Protein AF-A0A8S3SDV2-F1 (afdb_monomer)

Solvent-accessible surface area (backbone atoms only — not comparable to full-atom values): 14615 Å² total; per-residue (Å²): 130,84,73,85,63,98,58,92,49,66,71,56,44,54,51,47,57,49,52,33,63,76,70,67,53,59,58,68,60,53,50,60,53,51,67,37,66,69,51,42,50,55,56,47,44,44,31,64,38,42,86,47,51,34,41,32,40,38,44,79,80,85,60,82,43,77,43,63,65,84,68,94,74,50,83,28,46,30,35,41,40,31,52,74,58,80,54,60,58,53,94,86,52,60,57,83,77,43,41,49,70,51,82,40,56,44,46,59,65,60,50,50,46,47,46,38,64,75,43,48,37,61,58,55,53,37,71,83,72,36,80,89,50,56,68,71,56,46,54,50,47,31,50,52,48,51,52,49,46,40,51,46,49,31,52,54,24,48,78,72,65,30,66,52,78,63,78,44,80,67,53,72,59,54,72,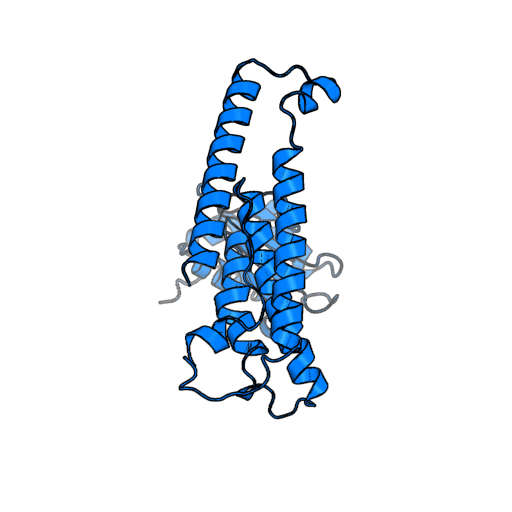75,52,72,77,76,91,65,97,66,76,76,55,61,67,54,55,52,34,42,52,51,38,54,53,52,45,54,53,54,53,49,56,61,67,67,62,57,82,59,50,54,52,77,74,72,47,87,76,54,76,64,55,50,55,50,47,53,53,48,52,51,55,26,50,51,52,38,51,54,52,52,53,57,67,73,72,109

Sequence (252 aa):
MAEDIEIEDDRVLFIATYVIKTFKFRSDRFEKFYALEENKRIINEFFEKPTVTSLIFIYPGSSLVVQLEFPANPKAKSCYFIRRYKEQITKETNLNKALIYGDLSYSPLEQLSGLVNEVLVPVLGNEKNHGTWPYVVSTDISQHVKNTKSAVFVVTGQAKGKTLLPLPVGTERVVEDAPTESNEKFDRNIVHAIETVVIDWTHQIREVLKKDSAQPLLEGLNPTPFVEIEFWKNKATNLECIYEQVLLCFSI

pLDDT: mean 85.93, std 12.61, range [36.56, 97.44]

Secondary structure (DSSP, 8-state):
-PPPP----HHHHHHHHHHHHHHT--HHHHHHHHHSHHHHHHHHHHHH-TT--EEEEEE-SSS-EEESS--SS--SEEEEEEESSSS---TTS-HHHHEEEEEE-S-HHHHHHHHIIIIIHHHHS-GGGGTTS-HHHHHHHHHHHHHHHHHHHHHHHHHTT----PPPTTHHHHHH----S------HHHHHHHHHHHHHHHHHHHHHHH--TTHHHHTT----HHHHHHHHHHHHHHHHHHHHHHHHHH--

InterPro domains:
  IPR013594 Dynein heavy chain, tail [PF08385] (191-246)
  IPR026983 Dynein heavy chain [PTHR46532] (73-246)

Mean predicted aligned error: 9.19 Å

Nearest PDB structures (foldseek):
  8glv-assembly1_Kr  TM=7.544E-01  e=1.059E-17  Chlamydomonas reinhardtii
  8glv-assembly1_Ln  TM=7.493E-01  e=5.041E-16  Chlamydomonas reinhardtii
  8j07-assembly1_t9  TM=7.217E-01  e=6.349E-16  Homo sapiens
  8j07-assembly1_r9  TM=7.181E-01  e=3.793E-15  Homo sapiens
  6rlb-assembly1_B  TM=4.496E-01  e=7.391E-06  Homo sapiens

Organism: Mytilus edulis (NCBI:txid6550)

Structure (mmCIF, N/CA/C/O backbone):
data_AF-A0A8S3SDV2-F1
#
_entry.id   AF-A0A8S3SDV2-F1
#
loop_
_atom_site.group_PDB
_atom_site.id
_atom_site.type_symbol
_atom_site.label_atom_id
_atom_site.label_alt_id
_atom_site.label_comp_id
_atom_site.label_asym_id
_atom_site.label_entity_id
_atom_site.label_seq_id
_atom_site.pdbx_PDB_ins_code
_atom_site.Cartn_x
_atom_site.Cartn_y
_atom_site.Cartn_z
_atom_site.occupancy
_atom_site.B_iso_or_equiv
_atom_site.auth_seq_id
_atom_site.auth_comp_id
_atom_site.auth_asym_id
_atom_site.auth_atom_id
_atom_site.pdbx_PDB_model_num
ATOM 1 N N . MET A 1 1 ? -3.421 16.349 28.893 1.00 36.56 1 MET A N 1
ATOM 2 C CA . MET A 1 1 ? -4.792 16.374 29.434 1.00 36.56 1 MET A CA 1
ATOM 3 C C . MET A 1 1 ? -5.659 15.698 28.395 1.00 36.56 1 MET A C 1
ATOM 5 O O . MET A 1 1 ? -5.628 16.144 27.256 1.00 36.56 1 MET A O 1
ATOM 9 N N . ALA A 1 2 ? -6.267 14.560 28.722 1.00 44.44 2 ALA A N 1
ATOM 10 C CA . ALA A 1 2 ? -7.292 13.988 27.859 1.00 44.44 2 ALA A CA 1
ATOM 11 C C . ALA A 1 2 ? -8.512 14.905 27.992 1.00 44.44 2 ALA A C 1
ATOM 13 O O . ALA A 1 2 ? -8.919 15.188 29.113 1.00 44.44 2 ALA A O 1
ATOM 14 N N . GLU A 1 3 ? -8.985 15.468 26.884 1.00 56.69 3 GLU A N 1
ATOM 15 C CA . GLU A 1 3 ? -10.294 16.122 26.859 1.00 56.69 3 GLU A CA 1
ATOM 16 C C . GLU A 1 3 ? -11.334 15.037 27.172 1.00 56.69 3 GLU A C 1
ATOM 18 O O . GLU A 1 3 ? -11.266 13.958 26.577 1.00 56.69 3 GLU A O 1
ATOM 23 N N . ASP A 1 4 ? -12.225 15.281 28.135 1.00 69.38 4 ASP A N 1
ATOM 24 C CA . ASP A 1 4 ? -13.312 14.352 28.452 1.00 69.38 4 ASP A CA 1
ATOM 25 C C . ASP A 1 4 ? -14.209 14.225 27.211 1.00 69.38 4 ASP A C 1
ATOM 27 O O . ASP A 1 4 ? -14.673 15.229 26.672 1.00 69.38 4 ASP A O 1
ATOM 31 N N . ILE A 1 5 ? -14.367 12.997 26.708 1.00 77.12 5 ILE A N 1
ATOM 32 C CA . ILE A 1 5 ? -15.184 12.683 25.530 1.00 77.12 5 ILE A CA 1
ATOM 33 C C . ILE A 1 5 ? -16.537 12.176 26.033 1.00 77.12 5 ILE A C 1
ATOM 35 O O . ILE A 1 5 ? -16.587 11.166 26.738 1.00 77.12 5 ILE A O 1
ATOM 39 N N . GLU A 1 6 ? -17.635 12.819 25.639 1.00 79.38 6 GLU A N 1
ATOM 40 C CA . GLU A 1 6 ? -19.002 12.445 26.034 1.00 79.38 6 GLU A CA 1
ATOM 41 C C . GLU A 1 6 ? -19.542 11.271 25.186 1.00 79.38 6 GLU A C 1
ATOM 43 O O . GLU A 1 6 ? -20.521 11.390 24.447 1.00 79.38 6 GLU A O 1
ATOM 48 N N . ILE A 1 7 ? -18.881 10.109 25.246 1.00 84.31 7 ILE A N 1
ATOM 49 C CA . ILE A 1 7 ? -19.299 8.881 24.549 1.00 84.31 7 ILE A CA 1
ATOM 50 C C . ILE A 1 7 ? -19.413 7.728 25.551 1.00 84.31 7 ILE A C 1
ATOM 52 O O . ILE A 1 7 ? -18.421 7.311 26.136 1.00 84.31 7 ILE A O 1
ATOM 56 N N . GLU A 1 8 ? -20.622 7.175 25.694 1.00 85.31 8 GLU A N 1
ATOM 57 C CA . GLU A 1 8 ? -20.923 6.093 26.651 1.00 85.31 8 GLU A CA 1
ATOM 58 C C . GLU A 1 8 ? -20.414 4.702 26.225 1.00 85.31 8 GLU A C 1
ATOM 60 O O . GLU A 1 8 ? -20.256 3.817 27.063 1.00 85.31 8 GLU A O 1
ATOM 65 N N . ASP A 1 9 ? -20.207 4.457 24.925 1.00 89.94 9 ASP A N 1
ATOM 66 C CA . ASP A 1 9 ? -19.737 3.153 24.434 1.00 89.94 9 ASP A CA 1
ATOM 67 C C . ASP A 1 9 ? -18.204 3.094 24.432 1.00 89.94 9 ASP A C 1
ATOM 69 O O . ASP A 1 9 ? -17.554 3.706 23.580 1.00 89.94 9 ASP A O 1
ATOM 73 N N . ASP A 1 10 ? -17.633 2.295 25.336 1.00 91.00 10 ASP A N 1
ATOM 74 C CA . ASP A 1 10 ? -16.185 2.081 25.471 1.00 91.00 10 ASP A CA 1
ATOM 75 C C . ASP A 1 10 ? -15.502 1.665 24.159 1.00 91.00 10 ASP A C 1
ATOM 77 O O . ASP A 1 10 ? -14.349 2.027 23.898 1.00 91.00 10 ASP A O 1
ATOM 81 N N . ARG A 1 11 ? -16.207 0.928 23.287 1.00 94.00 11 ARG A N 1
ATOM 82 C CA . ARG A 1 11 ? -15.664 0.505 21.989 1.00 94.00 11 ARG A CA 1
ATOM 83 C C . ARG A 1 11 ? -15.503 1.687 21.051 1.00 94.00 11 ARG A C 1
ATOM 85 O O . ARG A 1 11 ? -14.497 1.796 20.349 1.00 94.00 11 ARG A O 1
ATOM 92 N N . VAL A 1 12 ? -16.484 2.583 21.059 1.00 94.75 12 VAL A N 1
ATOM 93 C CA . VAL A 1 12 ? -16.441 3.824 20.287 1.00 94.75 12 VAL A CA 1
ATOM 94 C C . VAL A 1 12 ? -15.404 4.764 20.887 1.00 94.75 12 VAL A C 1
ATOM 96 O O . VAL A 1 12 ? -14.634 5.347 20.131 1.00 94.75 12 VAL A O 1
ATOM 99 N N . LEU A 1 13 ? -15.308 4.859 22.215 1.00 94.06 13 LEU A N 1
ATOM 100 C CA . LEU A 1 13 ? -14.314 5.685 22.901 1.00 94.06 13 LEU A CA 1
ATOM 101 C C . LEU A 1 13 ? -12.875 5.266 22.553 1.00 94.06 13 LEU A C 1
ATOM 103 O O . LEU A 1 13 ? -12.019 6.122 22.313 1.00 94.06 13 LEU A O 1
ATOM 107 N N . PHE A 1 14 ? -12.607 3.960 22.454 1.00 94.44 14 PHE A N 1
ATOM 108 C CA . PHE A 1 14 ? -11.315 3.437 22.005 1.00 94.44 14 PHE A CA 1
ATOM 109 C C . PHE A 1 14 ? -10.966 3.910 20.586 1.00 94.44 14 PHE A C 1
ATOM 111 O O . PHE A 1 14 ? -9.879 4.449 20.355 1.00 94.44 14 PHE A O 1
ATOM 118 N N . ILE A 1 15 ? -11.902 3.755 19.643 1.00 95.50 15 ILE A N 1
ATOM 119 C CA . ILE A 1 15 ? -11.736 4.210 18.256 1.00 95.50 15 ILE A CA 1
ATOM 120 C C . ILE A 1 15 ? -11.557 5.730 18.210 1.00 95.50 15 ILE A C 1
ATOM 122 O O . ILE A 1 15 ? -10.611 6.215 17.590 1.00 95.50 15 ILE A O 1
ATOM 126 N N . ALA A 1 16 ? -12.416 6.476 18.907 1.00 95.38 16 ALA A N 1
ATOM 127 C CA . ALA A 1 16 ? -12.387 7.931 18.994 1.00 95.38 16 ALA A CA 1
ATOM 128 C C . ALA A 1 16 ? -11.024 8.427 19.476 1.00 95.38 16 ALA A C 1
ATOM 130 O O . ALA A 1 16 ? -10.408 9.274 18.833 1.0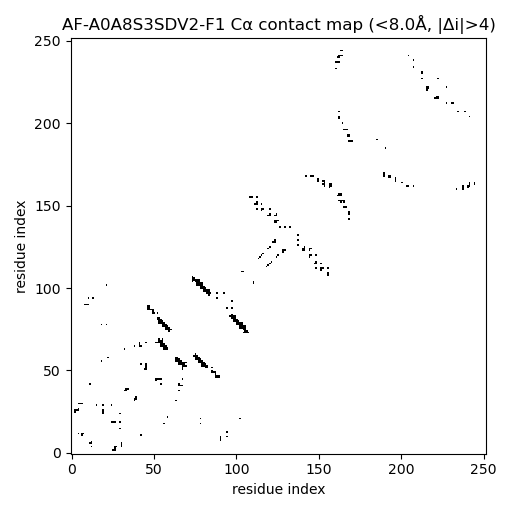0 95.38 16 ALA A O 1
ATOM 131 N N . THR A 1 17 ? -10.503 7.837 20.554 1.00 94.12 17 THR A N 1
ATOM 132 C CA . THR A 1 17 ? -9.195 8.187 21.118 1.00 94.12 17 THR A CA 1
ATOM 133 C C . THR A 1 17 ? -8.078 8.045 20.088 1.00 94.12 17 THR A C 1
ATOM 135 O O . THR A 1 17 ? -7.201 8.909 20.006 1.00 94.12 17 THR A O 1
ATOM 138 N N . TYR A 1 18 ? -8.090 6.971 19.294 1.00 95.31 18 TYR A N 1
ATOM 139 C CA . TYR A 1 18 ? -7.092 6.768 18.247 1.00 95.31 18 TYR A CA 1
ATOM 140 C C . TYR A 1 18 ? -7.275 7.757 17.088 1.00 95.31 18 TYR A C 1
ATOM 142 O O . TYR A 1 18 ? -6.329 8.449 16.725 1.00 95.31 18 TYR A O 1
ATOM 150 N N . VAL A 1 19 ? -8.498 7.904 16.568 1.00 95.38 19 VAL A N 1
ATOM 151 C CA . VAL A 1 19 ? -8.835 8.821 15.464 1.00 95.38 19 VAL A CA 1
ATOM 152 C C . VAL A 1 19 ? -8.459 10.267 15.808 1.00 95.38 19 VAL A C 1
ATOM 154 O O . VAL A 1 19 ? -7.788 10.940 15.023 1.00 95.38 19 VAL A O 1
ATOM 157 N N . ILE A 1 20 ? -8.826 10.740 17.001 1.00 94.56 20 ILE A N 1
ATOM 158 C CA . ILE A 1 20 ? -8.513 12.089 17.490 1.00 94.56 20 ILE A CA 1
ATOM 159 C C . ILE A 1 20 ? -6.998 12.309 17.526 1.00 94.56 20 ILE A C 1
ATOM 161 O O . ILE A 1 20 ? -6.521 13.334 17.037 1.00 94.56 20 ILE A O 1
ATOM 165 N N . LYS A 1 21 ? -6.228 11.339 18.036 1.00 93.88 21 LYS A N 1
ATOM 166 C CA . LYS A 1 21 ? -4.758 11.413 18.070 1.00 93.88 21 LYS A CA 1
ATOM 167 C C . LYS A 1 21 ? -4.147 11.400 16.669 1.00 93.88 21 LYS A C 1
ATOM 169 O O . LYS A 1 21 ? -3.286 12.232 16.380 1.00 93.88 21 LYS A O 1
ATOM 174 N N . THR A 1 22 ? -4.605 10.511 15.790 1.00 93.62 22 THR A N 1
ATOM 175 C CA . THR A 1 22 ? -4.114 10.376 14.412 1.00 93.62 22 THR A CA 1
ATOM 176 C C . THR A 1 22 ? -4.303 11.660 13.607 1.00 93.62 22 THR A C 1
ATOM 178 O O . THR A 1 22 ? -3.381 12.091 12.902 1.00 93.62 22 THR A O 1
ATOM 181 N N . PHE A 1 23 ? -5.481 12.281 13.697 1.00 92.56 23 PHE A N 1
ATOM 182 C CA . PHE A 1 23 ? -5.811 13.492 12.940 1.00 92.56 23 PHE A CA 1
ATOM 183 C C . PHE A 1 23 ? -5.552 14.792 13.706 1.00 92.56 23 PHE A C 1
ATOM 185 O O . PHE A 1 23 ? -5.717 15.870 13.136 1.00 92.56 23 PHE A O 1
ATOM 192 N N . LYS A 1 24 ? -5.111 14.702 14.967 1.00 92.19 24 LYS A N 1
ATOM 193 C CA . LYS A 1 24 ? -4.876 15.842 15.868 1.00 92.19 24 LYS A CA 1
ATOM 194 C C . LYS A 1 24 ? -6.109 16.746 15.988 1.00 92.19 24 LYS A C 1
ATOM 196 O O . LYS A 1 24 ? -6.012 17.970 15.906 1.00 92.19 24 LYS A O 1
ATOM 201 N N . PHE A 1 25 ? -7.281 16.133 16.121 1.00 90.50 25 PHE A N 1
ATOM 202 C CA . PHE A 1 25 ? -8.535 16.855 16.325 1.00 90.50 25 PHE A CA 1
ATOM 203 C C . PHE A 1 25 ? -8.744 17.224 17.793 1.00 90.50 25 PHE A C 1
ATOM 205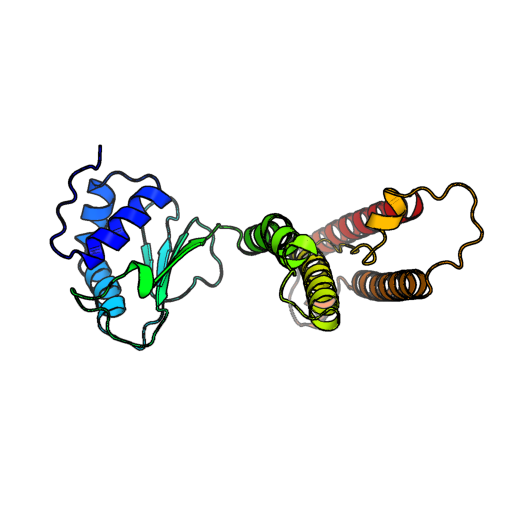 O O . PHE A 1 25 ? -8.089 16.686 18.678 1.00 90.50 25 PHE A O 1
ATOM 212 N N . ARG A 1 26 ? -9.683 18.143 18.026 1.00 89.69 26 ARG A N 1
ATOM 213 C CA . ARG A 1 26 ? -10.326 18.337 19.331 1.00 89.69 26 ARG A CA 1
ATOM 214 C C . ARG A 1 26 ? -11.436 17.303 19.525 1.00 89.69 26 ARG A C 1
ATOM 216 O O . ARG A 1 26 ? -12.039 16.887 18.527 1.00 89.69 26 ARG A O 1
ATOM 223 N N . SER A 1 27 ? -11.735 16.936 20.770 1.00 88.00 27 SER A N 1
ATOM 224 C CA . SER A 1 27 ? -12.801 15.983 21.117 1.00 88.00 27 SER A CA 1
ATOM 225 C C . SER A 1 27 ? -14.151 16.358 20.496 1.00 88.00 27 SER A C 1
ATOM 227 O O . SER A 1 27 ? -14.764 15.531 19.817 1.00 88.00 27 SER A O 1
ATOM 229 N N . ASP A 1 28 ? -14.536 17.637 20.577 1.00 90.38 28 ASP A N 1
ATOM 230 C CA . ASP A 1 28 ? -15.828 18.145 20.090 1.00 90.38 28 ASP A CA 1
ATOM 231 C C . ASP A 1 28 ? -16.065 17.902 18.591 1.00 90.38 28 ASP A C 1
ATOM 233 O O . ASP A 1 28 ? -17.202 17.782 18.129 1.00 90.38 28 ASP A O 1
ATOM 237 N N . ARG A 1 29 ? -14.991 17.825 17.795 1.00 91.00 29 ARG A N 1
ATOM 238 C CA . ARG A 1 29 ? -15.099 17.534 16.362 1.00 91.00 29 ARG A CA 1
ATOM 239 C C . ARG A 1 29 ? -15.513 16.084 16.126 1.00 91.00 29 ARG A C 1
ATOM 241 O O . ARG A 1 29 ? -16.334 15.836 15.244 1.00 91.00 29 ARG A O 1
ATOM 248 N N . PHE A 1 30 ? -14.942 15.142 16.878 1.00 93.19 30 PHE A N 1
ATOM 249 C CA . PHE A 1 30 ? -15.318 13.734 16.768 1.00 93.19 30 PHE A CA 1
ATOM 250 C C . PHE A 1 30 ? -16.730 13.505 17.314 1.00 93.19 30 PHE A C 1
ATOM 252 O O . PHE A 1 30 ? -17.495 12.777 16.695 1.00 93.19 30 PHE A O 1
ATOM 259 N N . GLU A 1 31 ? -17.112 14.176 18.400 1.00 92.56 31 GLU A N 1
ATOM 260 C CA . GLU A 1 31 ? -18.466 14.096 18.964 1.00 92.56 31 GLU A CA 1
ATOM 261 C C . GLU A 1 31 ? -19.530 14.579 17.975 1.00 92.56 31 GLU A C 1
ATOM 263 O O . GLU A 1 31 ? -20.497 13.866 17.720 1.00 92.56 31 GLU A O 1
ATOM 268 N N . LYS A 1 32 ? -19.322 15.735 17.327 1.00 92.81 32 LYS A N 1
ATOM 269 C CA . LYS A 1 32 ? -20.220 16.234 16.265 1.00 92.81 32 LYS A CA 1
ATOM 270 C C . LYS A 1 32 ? -20.308 15.274 15.084 1.00 92.81 32 LYS A C 1
ATOM 272 O O . LYS A 1 32 ? -21.385 15.079 14.529 1.00 92.81 32 LYS A O 1
ATOM 277 N N . PHE A 1 33 ? -19.183 14.676 14.699 1.00 94.62 33 PHE A N 1
ATOM 278 C CA . PHE A 1 33 ? -19.147 13.652 13.661 1.00 94.62 33 PHE A CA 1
ATOM 279 C C . PHE A 1 33 ? -19.943 12.405 14.078 1.00 94.62 33 PHE A C 1
ATOM 281 O O . PHE A 1 33 ? -20.762 11.911 13.304 1.00 94.62 33 PHE A O 1
ATOM 288 N N . TYR A 1 34 ? -19.742 11.920 15.303 1.00 94.56 34 TYR A N 1
ATOM 289 C CA . TYR A 1 34 ? -20.416 10.742 15.838 1.00 94.56 34 TYR A CA 1
ATOM 290 C C . TYR A 1 34 ? -21.898 10.999 16.124 1.00 94.56 34 TYR A C 1
ATOM 292 O O . TYR A 1 34 ? -22.682 10.064 16.086 1.00 94.56 34 TYR A O 1
ATOM 300 N N . ALA A 1 35 ? -22.322 12.242 16.362 1.00 93.12 35 ALA A N 1
ATOM 301 C CA . ALA A 1 35 ? -23.725 12.591 16.581 1.00 93.12 35 ALA A CA 1
ATOM 302 C C . ALA A 1 35 ? -24.622 12.280 15.367 1.00 93.12 35 ALA A C 1
ATOM 304 O O . ALA A 1 35 ? -25.814 12.036 15.547 1.00 93.12 35 ALA A O 1
ATOM 305 N N . LEU A 1 36 ? -24.055 12.235 14.157 1.00 95.00 36 LEU A N 1
ATOM 306 C CA . LEU A 1 36 ? -24.773 11.886 12.931 1.00 95.00 36 LEU A CA 1
ATOM 307 C C . LEU A 1 36 ? -25.165 10.399 12.925 1.00 95.00 36 LEU A C 1
ATOM 309 O O . LEU A 1 36 ? -24.306 9.520 13.010 1.00 95.00 36 LEU A O 1
ATOM 313 N N . GLU A 1 37 ? -26.462 10.112 12.771 1.00 94.62 37 GLU A N 1
ATOM 314 C CA . GLU A 1 37 ? -27.013 8.746 12.827 1.00 94.62 37 GLU A CA 1
ATOM 315 C C . GLU A 1 37 ? -26.374 7.790 11.812 1.00 94.62 37 GLU A C 1
ATOM 317 O O . GLU A 1 37 ? -26.120 6.627 12.127 1.00 94.62 37 GLU A O 1
ATOM 322 N N . GLU A 1 38 ? -26.056 8.284 10.615 1.00 95.88 38 GLU A N 1
ATOM 323 C CA . GLU A 1 38 ? -25.392 7.497 9.575 1.00 95.88 38 GLU A CA 1
ATOM 324 C C . GLU A 1 38 ? -24.019 6.981 10.033 1.00 95.88 38 GLU A C 1
ATOM 326 O O . GLU A 1 38 ? -23.719 5.796 9.879 1.00 95.88 38 GLU A O 1
ATOM 331 N N . ASN A 1 39 ? -23.219 7.837 10.676 1.00 96.06 39 ASN A N 1
ATOM 332 C CA . ASN A 1 39 ? -21.895 7.469 11.175 1.00 96.06 39 ASN A CA 1
ATOM 333 C C . ASN A 1 39 ? -21.995 6.471 12.332 1.00 96.06 39 ASN A C 1
ATOM 335 O O . ASN A 1 39 ? -21.241 5.496 12.363 1.00 96.06 39 ASN A O 1
ATOM 339 N N . LYS A 1 40 ? -22.960 6.660 13.249 1.00 95.38 40 LYS A N 1
ATOM 340 C CA . LYS A 1 40 ? -23.240 5.682 14.316 1.00 95.38 40 LYS A CA 1
ATOM 341 C C . LYS A 1 40 ? -23.594 4.323 13.731 1.00 95.38 40 LYS A C 1
ATOM 343 O O . LYS A 1 40 ? -23.065 3.312 14.182 1.00 95.38 40 LYS A O 1
ATOM 348 N N . ARG A 1 41 ? -24.454 4.298 12.708 1.00 96.31 41 ARG A N 1
ATOM 349 C CA . ARG A 1 41 ? -24.876 3.065 12.036 1.00 96.31 41 ARG A CA 1
ATOM 350 C C . ARG A 1 41 ? -23.686 2.321 11.435 1.00 96.31 41 ARG A C 1
ATOM 352 O O . ARG A 1 41 ? -23.569 1.126 11.670 1.00 96.31 41 ARG A O 1
ATOM 359 N N . ILE A 1 42 ? -22.799 3.012 10.716 1.00 97.00 42 ILE A N 1
ATOM 360 C CA . ILE A 1 42 ? -21.612 2.397 10.093 1.00 97.00 42 ILE A CA 1
ATOM 361 C C . ILE A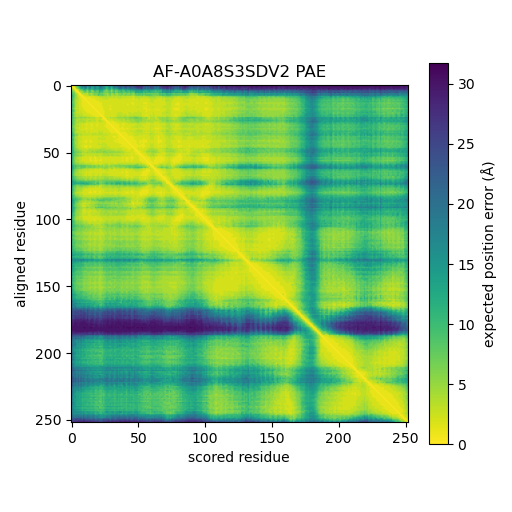 1 42 ? -20.669 1.815 11.158 1.00 97.00 42 ILE A C 1
ATOM 363 O O . ILE A 1 42 ? -20.201 0.685 11.029 1.00 97.00 42 ILE A O 1
ATOM 367 N N . ILE A 1 43 ? -20.411 2.561 12.236 1.00 96.50 43 ILE A N 1
ATOM 368 C CA . ILE A 1 43 ? -19.531 2.110 13.325 1.00 96.50 43 ILE A CA 1
ATOM 369 C C . ILE A 1 43 ? -20.147 0.914 14.071 1.00 96.50 43 ILE A C 1
ATOM 371 O O . ILE A 1 43 ? -19.452 -0.063 14.347 1.00 96.50 43 ILE A O 1
ATOM 375 N N . ASN A 1 44 ? -21.451 0.946 14.354 1.00 94.62 44 ASN A N 1
ATOM 376 C CA . ASN A 1 44 ? -22.150 -0.171 14.996 1.00 94.62 44 ASN A CA 1
ATOM 377 C C . ASN A 1 44 ? -22.194 -1.404 14.099 1.00 94.62 44 ASN A C 1
ATOM 379 O O . ASN A 1 44 ? -21.946 -2.510 14.573 1.00 94.62 44 ASN A O 1
ATOM 383 N N . GLU A 1 45 ? -22.419 -1.225 12.798 1.00 95.69 45 GLU A N 1
ATOM 384 C CA . GLU A 1 45 ? -22.365 -2.311 11.826 1.00 95.69 45 GLU A CA 1
ATOM 385 C C . GLU A 1 45 ? -20.996 -3.005 11.842 1.00 95.69 45 GLU A C 1
ATOM 387 O O . GLU A 1 45 ? -20.937 -4.238 11.872 1.00 95.69 45 GLU A O 1
ATOM 392 N N . PHE A 1 46 ? -19.908 -2.229 11.919 1.00 96.19 46 PHE A N 1
ATOM 393 C CA . PHE A 1 46 ? -18.563 -2.773 12.084 1.00 96.19 46 PHE A CA 1
ATOM 394 C C . PHE A 1 46 ? -18.394 -3.574 13.370 1.00 96.19 46 PHE A C 1
ATOM 396 O O . PHE A 1 46 ? -17.601 -4.505 13.353 1.00 96.19 46 PHE A O 1
ATOM 403 N N . PHE A 1 47 ? -19.082 -3.269 14.474 1.00 94.19 47 PHE A N 1
ATOM 404 C CA . PHE A 1 47 ? -18.995 -4.050 15.716 1.00 94.19 47 PHE A CA 1
ATOM 405 C C . PHE A 1 47 ? -19.914 -5.278 15.725 1.00 94.19 47 PHE A C 1
ATOM 407 O O . PHE A 1 47 ? -19.535 -6.340 16.232 1.00 94.19 47 PHE A O 1
ATOM 414 N N . GLU A 1 48 ? -21.102 -5.156 15.144 1.00 93.19 48 GLU A N 1
ATOM 415 C CA . GLU A 1 48 ? -22.160 -6.156 15.238 1.00 93.19 48 GLU A CA 1
ATOM 416 C C . GLU A 1 48 ? -22.037 -7.266 14.202 1.00 93.19 48 GLU A C 1
ATOM 418 O O . GLU A 1 48 ? -22.264 -8.423 14.547 1.00 93.19 48 GLU A O 1
ATOM 423 N N . LYS A 1 49 ? -21.660 -6.948 12.957 1.00 93.81 49 LYS A N 1
ATOM 424 C CA . LYS A 1 49 ? -21.614 -7.925 11.863 1.00 93.81 49 LYS A CA 1
ATOM 425 C C . LYS A 1 49 ? -20.215 -8.533 11.727 1.00 93.81 49 LYS A C 1
ATOM 427 O O . LYS A 1 49 ? -19.298 -7.842 11.284 1.00 93.81 49 LYS A O 1
ATOM 432 N N . PRO A 1 50 ? -20.023 -9.842 11.991 1.00 91.31 50 PRO A N 1
ATOM 433 C CA . PRO A 1 50 ? -18.713 -10.485 11.847 1.00 91.31 50 PRO A CA 1
ATOM 434 C C . PRO A 1 50 ? -18.167 -10.511 10.414 1.00 91.31 50 PRO A C 1
ATOM 436 O O . PRO A 1 50 ? -16.970 -10.710 10.214 1.00 91.31 50 PRO A O 1
ATOM 439 N N . THR A 1 51 ? -19.037 -10.315 9.420 1.00 91.88 51 THR A N 1
ATOM 440 C CA . THR A 1 51 ? -18.678 -10.224 7.999 1.00 91.88 51 THR A CA 1
ATOM 441 C C . THR A 1 51 ? -17.986 -8.913 7.640 1.00 91.88 51 THR A C 1
ATOM 443 O O . THR A 1 51 ? -17.289 -8.863 6.632 1.00 91.88 51 THR A O 1
ATOM 446 N N . VAL A 1 52 ? -18.165 -7.859 8.440 1.00 93.69 52 VAL A N 1
ATOM 447 C CA . VAL A 1 52 ? -17.557 -6.549 8.199 1.00 93.69 52 VAL A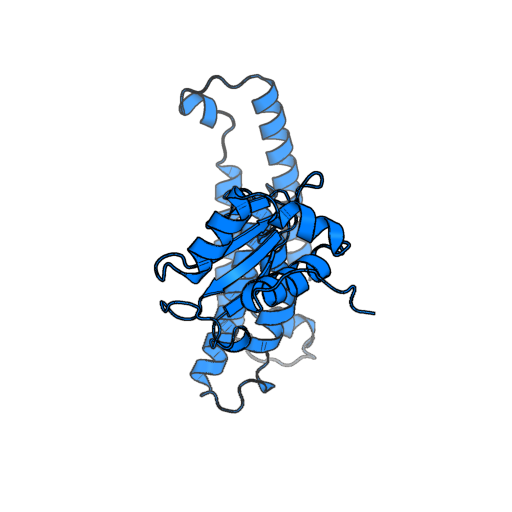 CA 1
ATOM 448 C C . VAL A 1 52 ? -16.169 -6.537 8.822 1.00 93.69 52 VAL A C 1
ATOM 450 O O . VAL A 1 52 ? -16.014 -6.472 10.037 1.00 93.69 52 VAL A O 1
ATOM 453 N N . THR A 1 53 ? -15.141 -6.647 7.983 1.00 93.88 53 THR A N 1
ATOM 454 C CA . THR A 1 53 ? -13.759 -6.871 8.431 1.00 93.88 53 THR A CA 1
ATOM 455 C C . THR A 1 53 ? -12.984 -5.598 8.728 1.00 93.88 53 THR A C 1
ATOM 457 O O . THR A 1 53 ? -11.975 -5.666 9.430 1.00 93.88 53 THR A O 1
ATOM 460 N N . SER A 1 54 ? -13.425 -4.459 8.198 1.00 95.56 54 SER A N 1
ATOM 461 C CA . SER A 1 54 ? -12.685 -3.201 8.227 1.00 95.56 54 SER A CA 1
ATOM 462 C C . SER A 1 54 ? -13.577 -1.999 8.510 1.00 95.56 54 SER A C 1
ATOM 464 O O . SER A 1 54 ? -14.749 -1.971 8.145 1.00 95.56 54 SER A O 1
ATOM 466 N N . LEU A 1 55 ? -12.983 -0.995 9.145 1.00 97.31 55 LEU A N 1
ATOM 467 C CA . LEU A 1 55 ? -13.541 0.332 9.362 1.00 97.31 55 LEU A CA 1
ATOM 468 C C . LEU A 1 55 ? -12.441 1.356 9.085 1.00 97.31 55 LEU A C 1
ATOM 470 O O . LEU A 1 55 ? -11.359 1.275 9.668 1.00 97.31 55 LEU A O 1
ATOM 474 N N . ILE A 1 56 ? -12.699 2.295 8.183 1.00 96.62 56 ILE A N 1
ATOM 475 C CA . ILE A 1 56 ? -11.722 3.274 7.717 1.00 96.62 56 ILE A CA 1
ATOM 476 C C . ILE A 1 56 ? -12.264 4.674 7.981 1.00 96.62 56 ILE A C 1
ATOM 478 O O . ILE A 1 56 ? -13.391 4.992 7.607 1.00 96.62 56 ILE A O 1
ATOM 482 N N . PHE A 1 57 ? -11.431 5.519 8.582 1.00 96.19 57 PHE A N 1
ATOM 483 C CA . PHE A 1 57 ? -11.680 6.943 8.765 1.00 96.19 57 PHE A CA 1
ATOM 484 C C . PHE A 1 57 ? -10.784 7.745 7.827 1.00 96.19 57 PHE A C 1
ATOM 486 O O . PHE A 1 57 ? -9.576 7.515 7.772 1.00 96.19 57 PHE A O 1
ATOM 493 N N . ILE A 1 58 ? -11.359 8.702 7.104 1.00 94.31 58 ILE A N 1
ATOM 494 C CA . ILE A 1 58 ? -10.659 9.511 6.101 1.00 94.31 58 ILE A CA 1
ATOM 495 C C . ILE A 1 58 ? -10.898 10.987 6.396 1.00 94.31 58 ILE A C 1
ATOM 497 O O . ILE A 1 58 ? -12.040 11.408 6.588 1.00 94.31 58 ILE A O 1
ATOM 501 N N . TYR A 1 59 ? -9.830 11.789 6.389 1.00 92.38 59 TYR A N 1
ATOM 502 C CA . TYR A 1 59 ? -9.939 13.239 6.530 1.00 92.38 59 TYR A CA 1
ATOM 503 C C . TYR A 1 59 ? -9.444 13.981 5.280 1.00 92.38 59 TYR A C 1
ATOM 505 O O . TYR A 1 59 ? -8.253 14.279 5.175 1.00 92.38 59 TYR A O 1
ATOM 513 N N . PRO A 1 60 ? -10.346 14.340 4.348 1.00 88.25 60 PRO A N 1
ATOM 514 C CA . PRO A 1 60 ? -10.018 15.110 3.149 1.00 88.25 60 PRO A CA 1
ATOM 515 C C . PRO A 1 60 ? -9.764 16.608 3.404 1.00 88.25 60 PRO A C 1
ATOM 517 O O . PRO A 1 60 ? -9.544 17.350 2.454 1.00 88.25 60 PRO A O 1
ATOM 520 N N . GLY A 1 61 ? -9.802 17.076 4.658 1.00 84.69 61 GLY A N 1
ATOM 521 C CA . GLY A 1 61 ? -9.566 18.480 5.024 1.00 84.69 61 GLY A CA 1
ATOM 522 C C . GLY A 1 61 ? -10.826 19.276 5.380 1.00 84.69 61 GLY A C 1
ATOM 523 O O . GLY A 1 61 ? -10.715 20.271 6.091 1.00 84.69 61 GLY A O 1
ATOM 524 N N . SER A 1 62 ? -12.010 18.827 4.953 1.00 85.94 62 SER A N 1
ATOM 525 C CA . SER A 1 62 ? -13.303 19.457 5.265 1.00 85.94 62 SER A CA 1
ATOM 526 C C . SER A 1 62 ? -13.992 18.806 6.468 1.00 85.94 62 SER A C 1
ATOM 528 O O . SER A 1 62 ? -14.122 19.414 7.528 1.00 85.94 62 SER A O 1
ATOM 530 N N . SER A 1 63 ? -14.403 17.548 6.322 1.00 88.94 63 SER A N 1
ATOM 531 C CA . SER A 1 63 ? -15.130 16.770 7.327 1.00 88.94 63 SER A CA 1
ATOM 532 C C . SER A 1 63 ? -14.577 15.354 7.416 1.00 88.94 63 SER A C 1
ATOM 534 O O . SER A 1 63 ? -14.145 14.794 6.414 1.00 88.94 63 SER A O 1
ATOM 536 N N . LEU A 1 64 ? -14.597 14.767 8.612 1.00 93.62 64 LEU A N 1
ATOM 537 C CA . LEU A 1 64 ? -14.249 13.360 8.804 1.00 93.62 64 LEU A CA 1
ATOM 538 C C . LEU A 1 64 ? -15.307 12.471 8.134 1.00 93.62 64 LEU A C 1
ATOM 540 O O . LEU A 1 64 ? -16.500 12.740 8.258 1.00 93.62 64 LEU A O 1
ATOM 544 N N . VAL A 1 65 ? -14.863 11.429 7.437 1.00 94.00 65 VAL A N 1
ATOM 545 C CA . VAL A 1 65 ? -15.720 10.434 6.775 1.00 94.00 65 VAL A CA 1
ATOM 546 C C . VAL A 1 65 ? -15.372 9.051 7.317 1.00 94.00 65 VAL A C 1
ATOM 548 O O . VAL A 1 65 ? -14.197 8.778 7.570 1.00 94.00 65 VAL A O 1
ATOM 551 N N . VAL A 1 66 ? -16.375 8.185 7.481 1.00 96.31 66 VAL A N 1
ATOM 552 C CA . VAL A 1 66 ? -16.197 6.772 7.844 1.00 96.31 66 VAL A CA 1
ATOM 553 C C . VAL A 1 66 ? -16.791 5.862 6.776 1.00 96.31 66 VAL A C 1
ATOM 555 O O . VAL A 1 66 ? -17.851 6.150 6.229 1.00 96.31 66 VAL A O 1
ATOM 558 N N . GLN A 1 67 ? -16.106 4.764 6.476 1.00 95.44 67 GLN A N 1
ATOM 559 C CA . GLN A 1 67 ? -16.547 3.757 5.512 1.00 95.44 67 GLN A CA 1
ATOM 560 C C . GLN A 1 67 ? -16.029 2.363 5.890 1.00 95.44 67 GLN A C 1
ATOM 562 O O . GLN A 1 67 ? -15.085 2.235 6.670 1.00 95.44 67 GLN A O 1
ATOM 567 N N . LEU A 1 68 ? -16.648 1.314 5.345 1.00 96.12 68 LEU A N 1
ATOM 568 C CA . LEU A 1 68 ? -16.325 -0.085 5.671 1.00 96.12 68 LEU A CA 1
ATOM 569 C C . LEU A 1 68 ? -15.284 -0.713 4.732 1.00 96.12 68 LEU A C 1
ATOM 571 O O . LEU A 1 68 ? -14.714 -1.756 5.049 1.00 96.12 68 LEU A O 1
ATOM 575 N N . GLU A 1 69 ? -15.003 -0.072 3.598 1.00 93.19 69 GLU A N 1
ATOM 576 C CA . GLU A 1 69 ? -14.084 -0.568 2.570 1.00 93.19 69 GLU A CA 1
ATOM 577 C C . GLU A 1 69 ? -12.921 0.398 2.337 1.00 93.19 69 GLU A C 1
ATOM 579 O O . GLU A 1 69 ? -13.038 1.611 2.539 1.00 93.19 69 GLU A O 1
ATOM 584 N N . PHE A 1 70 ? -11.774 -0.129 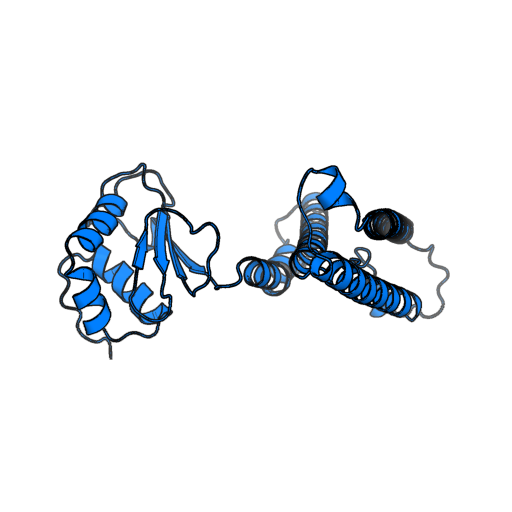1.906 1.00 90.25 70 PHE A N 1
ATOM 585 C CA . PHE A 1 70 ? -10.632 0.712 1.561 1.00 90.25 70 PHE A CA 1
ATOM 586 C C . PHE A 1 70 ? -10.934 1.544 0.308 1.00 90.25 70 PHE A C 1
ATOM 588 O O . PHE A 1 70 ? -11.456 1.012 -0.672 1.00 90.25 70 PHE A O 1
ATOM 595 N N . PRO A 1 71 ? -10.600 2.847 0.303 1.00 87.12 71 PRO A N 1
ATOM 596 C CA . PRO A 1 71 ? -10.801 3.675 -0.876 1.00 87.12 71 PRO A CA 1
ATOM 597 C C . PRO A 1 71 ? -9.893 3.196 -2.015 1.00 87.12 71 PRO A C 1
ATOM 599 O O . PRO A 1 71 ? -8.698 2.992 -1.812 1.00 87.12 71 PRO A O 1
ATOM 602 N N . ALA A 1 72 ? -10.435 3.088 -3.231 1.00 83.44 72 ALA A N 1
ATOM 603 C CA . ALA A 1 72 ? -9.653 2.695 -4.407 1.00 83.44 72 ALA A CA 1
ATOM 604 C C . ALA A 1 72 ? -8.549 3.711 -4.760 1.00 83.44 72 ALA A C 1
ATOM 606 O O . ALA A 1 72 ? -7.514 3.347 -5.309 1.00 83.44 72 ALA A O 1
ATOM 607 N N . ASN A 1 73 ? -8.764 4.992 -4.443 1.00 80.50 73 ASN A N 1
ATOM 608 C CA . ASN A 1 73 ? -7.797 6.059 -4.681 1.00 80.50 73 ASN A CA 1
ATOM 609 C C . ASN A 1 73 ? -7.751 7.012 -3.471 1.00 80.50 73 ASN A C 1
ATOM 611 O O . ASN A 1 73 ? -8.464 8.024 -3.458 1.00 80.50 73 ASN A O 1
ATOM 615 N N . PRO A 1 74 ? -6.993 6.671 -2.412 1.00 80.88 74 PRO A N 1
ATOM 616 C CA . PRO A 1 74 ? -6.884 7.513 -1.229 1.00 80.88 74 PRO A CA 1
ATOM 617 C C . PRO A 1 74 ? -6.166 8.816 -1.584 1.00 80.88 74 PRO A C 1
ATOM 619 O O . PRO A 1 74 ? -4.993 8.816 -1.924 1.00 80.88 74 PRO A O 1
ATOM 622 N N . LYS A 1 75 ? -6.867 9.946 -1.471 1.00 83.00 75 LYS A N 1
ATOM 623 C CA . LYS A 1 75 ? -6.296 11.292 -1.681 1.00 83.00 75 LYS A CA 1
ATOM 624 C C . LYS A 1 75 ? -6.004 12.032 -0.377 1.00 83.00 75 LYS A C 1
ATOM 626 O O . LYS A 1 75 ? -5.678 13.214 -0.386 1.00 83.00 75 LYS A O 1
ATOM 631 N N . ALA A 1 76 ? -6.187 11.358 0.751 1.00 90.12 76 ALA A N 1
ATOM 632 C CA . ALA A 1 76 ? -6.204 11.969 2.065 1.00 90.12 76 ALA A CA 1
ATOM 633 C C . ALA A 1 76 ? -5.611 11.029 3.113 1.00 90.12 76 ALA A C 1
ATOM 635 O O . ALA A 1 76 ? -5.641 9.806 2.952 1.00 90.12 76 ALA A O 1
ATOM 636 N N . LYS A 1 77 ? -5.113 11.611 4.211 1.00 90.44 77 LYS A N 1
ATOM 637 C CA . LYS A 1 77 ? -4.708 10.833 5.382 1.00 90.44 77 LYS A CA 1
ATOM 638 C C . LYS A 1 77 ? -5.915 10.042 5.886 1.00 90.44 77 LYS A C 1
ATOM 640 O O . LYS A 1 77 ? -7.028 10.570 5.972 1.00 90.44 77 LYS A O 1
ATOM 645 N N . SER A 1 78 ? -5.676 8.789 6.233 1.00 93.75 78 SER A N 1
ATOM 646 C CA . SER A 1 78 ? -6.688 7.894 6.770 1.00 93.75 78 SER A CA 1
ATOM 647 C C . SER A 1 78 ? -6.137 7.074 7.932 1.00 93.75 78 SER A C 1
ATOM 649 O O . SER A 1 78 ? -4.926 6.995 8.133 1.00 93.75 78 SER A O 1
ATOM 651 N N . CYS A 1 79 ? -7.020 6.490 8.729 1.00 95.44 79 CYS A N 1
ATOM 652 C CA . CYS A 1 79 ? -6.671 5.395 9.623 1.00 95.44 79 CYS A CA 1
ATOM 653 C C . CYS A 1 79 ? -7.685 4.272 9.494 1.00 95.44 79 CYS A C 1
ATOM 655 O O . CYS A 1 79 ? -8.826 4.486 9.084 1.00 95.44 79 CYS A O 1
ATOM 657 N N . TYR A 1 80 ? -7.244 3.065 9.817 1.00 96.06 80 TYR A N 1
ATOM 658 C CA . TYR A 1 80 ? -8.032 1.856 9.655 1.00 96.06 80 TYR A CA 1
ATOM 659 C C . TYR A 1 80 ? -8.084 1.053 10.949 1.00 96.06 80 TYR A C 1
ATOM 661 O O . TYR A 1 80 ? -7.171 1.100 11.772 1.00 96.06 80 TYR A O 1
ATOM 669 N N . PHE A 1 81 ? -9.141 0.260 11.069 1.00 97.44 81 PHE A N 1
ATOM 670 C CA . PHE A 1 81 ? -9.331 -0.765 12.081 1.00 97.44 81 PHE A CA 1
ATOM 671 C C . PHE A 1 81 ? -9.778 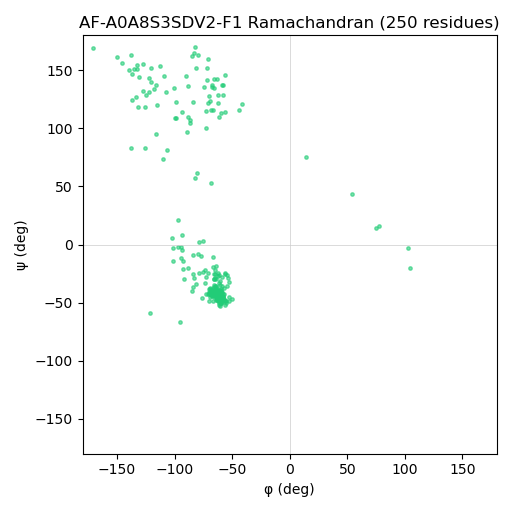-2.036 11.363 1.00 97.44 81 PHE A C 1
ATOM 673 O O . PHE A 1 81 ? -10.810 -2.050 10.700 1.00 97.44 81 PHE A O 1
ATOM 680 N N . ILE A 1 82 ? -8.985 -3.095 11.467 1.00 96.38 82 ILE A N 1
ATOM 681 C CA . ILE A 1 82 ? -9.230 -4.399 10.854 1.00 96.38 82 ILE A CA 1
ATOM 682 C C . ILE A 1 82 ? -9.402 -5.424 11.966 1.00 96.38 82 ILE A C 1
ATOM 684 O O . ILE A 1 82 ? -8.649 -5.441 12.939 1.00 96.38 82 ILE A O 1
ATOM 688 N N . ARG A 1 83 ? -10.379 -6.309 11.820 1.00 93.75 83 ARG A N 1
ATOM 689 C CA . ARG A 1 83 ? -10.593 -7.416 12.753 1.00 93.75 83 ARG A CA 1
ATOM 690 C C . ARG A 1 83 ? -9.542 -8.504 12.565 1.00 93.75 83 ARG A C 1
ATOM 692 O O . ARG A 1 83 ? -9.286 -8.933 11.445 1.00 93.75 83 ARG A O 1
ATOM 699 N N . ARG A 1 84 ? -8.988 -9.011 13.667 1.00 93.12 84 ARG A N 1
ATOM 700 C CA . ARG A 1 84 ? -8.124 -10.203 13.647 1.00 93.12 84 ARG A CA 1
ATOM 701 C C . ARG A 1 84 ? -8.908 -11.491 13.432 1.00 93.12 84 ARG A C 1
ATOM 703 O O . ARG A 1 84 ? -8.397 -12.411 12.803 1.00 93.12 84 ARG A O 1
ATOM 710 N N . TYR A 1 85 ? -10.137 -11.541 13.941 1.00 89.12 85 TYR A N 1
ATOM 711 C CA . TYR A 1 85 ? -10.989 -12.728 13.926 1.00 89.12 85 TYR A CA 1
ATOM 712 C C . TYR A 1 85 ? -12.402 -12.377 13.448 1.00 89.12 85 TYR A C 1
ATOM 714 O O . TYR A 1 85 ? -12.879 -11.255 13.637 1.00 89.12 85 TYR A O 1
ATOM 722 N N . LYS A 1 86 ? -13.086 -13.343 12.826 1.00 86.50 86 LYS A N 1
ATOM 723 C CA . LYS A 1 86 ? -14.462 -13.191 12.321 1.00 86.50 86 LYS A CA 1
ATOM 724 C C . LYS A 1 86 ? -15.492 -13.398 13.439 1.00 86.50 86 LYS A C 1
ATOM 726 O O . LYS A 1 86 ? -16.354 -14.263 13.341 1.00 86.50 86 LYS A O 1
ATOM 731 N N . GLU A 1 87 ? -15.395 -12.605 14.500 1.00 87.38 87 GLU A N 1
ATOM 732 C CA . GLU A 1 87 ? -16.233 -12.714 15.703 1.00 87.38 87 GLU A CA 1
ATOM 733 C C . GLU A 1 87 ? -16.814 -11.358 16.084 1.00 87.38 87 GLU A C 1
ATOM 735 O O . GLU A 1 87 ? -16.154 -10.338 15.907 1.00 87.38 87 GLU A O 1
ATOM 740 N N . GLN A 1 88 ? -18.043 -11.313 16.599 1.00 87.25 88 GLN A N 1
ATOM 741 C CA . GLN A 1 88 ? -18.681 -10.059 17.010 1.00 87.25 88 GLN A CA 1
ATOM 742 C C . GLN A 1 88 ? -17.846 -9.328 18.076 1.00 87.25 88 GLN A C 1
ATOM 744 O O . GLN A 1 88 ? -17.356 -9.947 19.015 1.00 87.25 88 GLN A O 1
ATOM 749 N N . ILE A 1 89 ? -17.709 -8.002 17.952 1.00 90.31 89 ILE A N 1
ATOM 750 C CA . ILE A 1 89 ? -16.995 -7.187 18.942 1.00 90.31 89 ILE A CA 1
ATOM 751 C C . ILE A 1 89 ? -18.009 -6.744 19.995 1.00 90.31 89 ILE A C 1
ATOM 753 O O . ILE A 1 89 ? -18.746 -5.771 19.812 1.00 90.31 89 ILE A O 1
ATOM 757 N N . THR A 1 90 ? -18.061 -7.477 21.099 1.00 90.06 90 THR A N 1
ATOM 758 C CA . THR A 1 90 ? -18.906 -7.158 22.255 1.00 90.06 90 THR A CA 1
ATOM 759 C C . THR A 1 90 ? -18.240 -6.110 23.151 1.00 90.06 90 THR A C 1
ATOM 761 O O . THR A 1 90 ? -17.062 -5.794 22.987 1.00 90.06 90 THR A O 1
ATOM 764 N N . LYS A 1 91 ? -18.981 -5.569 24.125 1.00 87.50 91 LYS A N 1
ATOM 765 C CA . LYS A 1 91 ? -18.441 -4.598 25.097 1.00 87.50 91 LYS A CA 1
ATOM 766 C C . LYS A 1 91 ? -17.315 -5.174 25.969 1.00 87.50 91 LYS A C 1
ATOM 768 O O . LYS A 1 91 ? -16.437 -4.442 26.396 1.00 87.50 91 LYS A O 1
ATOM 773 N N . GLU A 1 92 ? -17.307 -6.487 26.180 1.00 88.50 92 GLU A N 1
ATOM 774 C CA . GLU A 1 92 ? -16.288 -7.199 26.967 1.00 88.50 92 GLU A CA 1
ATOM 775 C C . GLU A 1 92 ? -15.027 -7.538 26.147 1.00 88.50 92 GLU A C 1
ATOM 777 O O . GLU A 1 92 ? -14.020 -8.004 26.683 1.00 88.50 92 GLU A O 1
ATOM 782 N N . THR A 1 93 ? -15.066 -7.325 24.827 1.00 89.44 93 THR A N 1
ATOM 783 C CA . THR A 1 93 ? -13.978 -7.705 23.923 1.00 89.44 93 THR A CA 1
ATOM 784 C C . THR A 1 93 ? -12.757 -6.812 24.132 1.00 89.44 93 THR A C 1
ATOM 786 O O . THR A 1 93 ? -12.828 -5.589 24.021 1.00 89.44 93 THR A O 1
ATOM 789 N N . ASN A 1 94 ? -11.585 -7.418 24.336 1.00 90.62 94 ASN A N 1
ATOM 790 C CA . ASN A 1 94 ? -10.331 -6.669 24.391 1.00 90.62 94 ASN A CA 1
ATOM 791 C C . ASN A 1 94 ? -9.917 -6.190 22.988 1.00 90.62 94 ASN A C 1
ATOM 793 O O . ASN A 1 94 ? -9.325 -6.938 22.204 1.00 90.62 94 ASN A O 1
ATOM 797 N N . LEU A 1 95 ? -10.186 -4.919 22.696 1.00 91.50 95 LEU A N 1
ATOM 798 C CA . LEU A 1 95 ? -9.979 -4.310 21.379 1.00 91.50 95 LEU A CA 1
ATOM 799 C C . LEU A 1 95 ? -8.515 -4.319 20.925 1.00 91.50 95 LEU A C 1
ATOM 801 O O . LEU A 1 95 ? -8.255 -4.537 19.746 1.00 91.50 95 LEU A O 1
ATOM 805 N N . ASN A 1 96 ? -7.552 -4.193 21.845 1.00 90.94 96 ASN A N 1
ATOM 806 C CA . ASN A 1 96 ? -6.121 -4.256 21.510 1.00 90.94 96 ASN A CA 1
ATOM 807 C C . ASN A 1 96 ? -5.697 -5.635 20.981 1.00 90.94 96 ASN A C 1
ATOM 809 O O . ASN A 1 96 ? -4.745 -5.745 20.209 1.00 90.94 96 ASN A O 1
ATOM 813 N N . LYS A 1 97 ? -6.388 -6.699 21.408 1.00 91.12 97 LYS A N 1
ATOM 814 C CA . LYS A 1 97 ? -6.149 -8.066 20.927 1.00 91.12 97 LYS A CA 1
ATOM 815 C C . LYS A 1 97 ? -7.034 -8.429 19.741 1.00 91.12 97 LYS A C 1
ATOM 817 O O . LYS A 1 97 ? -6.619 -9.248 18.930 1.00 91.12 97 LYS A O 1
ATOM 822 N N . ALA A 1 98 ? -8.231 -7.854 19.649 1.00 92.75 98 ALA A N 1
ATOM 823 C CA . ALA A 1 98 ? -9.200 -8.166 18.602 1.00 92.75 98 ALA A CA 1
ATOM 824 C C . ALA A 1 98 ? -8.964 -7.384 17.301 1.00 92.75 98 ALA A C 1
ATOM 826 O O . ALA A 1 98 ? -9.354 -7.857 16.233 1.00 92.75 98 ALA A O 1
ATOM 827 N N . LEU A 1 99 ? -8.325 -6.212 17.370 1.00 95.38 99 LEU A N 1
ATOM 828 C CA . LEU A 1 99 ? -8.129 -5.316 16.232 1.00 95.38 99 LEU A CA 1
ATOM 829 C C . LEU A 1 99 ? -6.654 -5.205 15.810 1.00 95.38 99 LEU A C 1
ATOM 831 O O . LEU A 1 99 ? -5.719 -5.384 16.593 1.00 95.38 99 LEU A O 1
ATOM 835 N N . ILE A 1 100 ? -6.456 -4.901 14.533 1.00 95.69 100 ILE A N 1
ATOM 836 C CA . ILE A 1 100 ? -5.229 -4.366 13.943 1.00 95.69 100 ILE A CA 1
ATOM 837 C C . ILE A 1 100 ? -5.599 -2.981 13.443 1.00 95.69 100 ILE A C 1
ATOM 839 O O . ILE A 1 100 ? -6.491 -2.848 12.610 1.00 95.69 100 ILE A O 1
ATOM 843 N N . TYR A 1 101 ? -4.942 -1.951 13.949 1.00 95.94 101 TYR A N 1
ATOM 844 C CA . TYR A 1 101 ? -5.249 -0.576 13.584 1.00 95.94 101 TYR A CA 1
ATOM 845 C C . TYR A 1 101 ? -3.971 0.203 13.312 1.00 95.94 101 TYR A C 1
ATOM 847 O O . TYR A 1 101 ? -2.906 -0.126 13.838 1.00 95.94 101 TYR A O 1
ATOM 855 N N . GLY A 1 102 ? -4.076 1.195 12.437 1.00 94.69 102 GLY A N 1
ATOM 856 C CA . GLY A 1 102 ? -2.924 1.913 11.916 1.00 94.69 102 GLY A CA 1
ATOM 857 C C . GLY A 1 102 ? -3.310 3.139 11.099 1.00 94.69 102 GLY A C 1
ATOM 858 O O . GLY A 1 102 ? -4.472 3.327 10.729 1.00 94.69 102 GLY A O 1
ATOM 859 N N . ASP A 1 103 ? -2.300 3.947 10.793 1.00 92.25 103 ASP A N 1
ATOM 860 C CA . ASP A 1 103 ? -2.405 5.098 9.901 1.00 92.25 103 ASP A CA 1
ATOM 861 C C . ASP A 1 103 ? -2.100 4.682 8.451 1.00 92.25 103 ASP A C 1
ATOM 863 O O . ASP A 1 103 ? -1.216 3.862 8.181 1.00 92.25 103 ASP A O 1
ATOM 867 N N . LEU A 1 104 ? -2.798 5.307 7.506 1.00 90.56 104 LEU A N 1
ATOM 868 C CA . LEU A 1 104 ? -2.580 5.177 6.072 1.00 90.56 104 LEU A CA 1
ATOM 869 C C . LEU A 1 104 ? -2.363 6.568 5.451 1.00 90.56 104 LEU A C 1
ATOM 871 O O . LEU A 1 104 ? -3.127 7.517 5.660 1.00 90.56 104 LEU A O 1
ATOM 875 N N . SER A 1 105 ? -1.276 6.691 4.699 1.00 88.62 105 SER A N 1
ATOM 876 C CA . SER A 1 105 ? -0.890 7.885 3.955 1.00 88.62 105 SER A CA 1
ATOM 877 C C . SER A 1 105 ? -1.816 8.117 2.759 1.00 88.62 105 SER A C 1
ATOM 879 O O . SER A 1 105 ? -2.435 7.193 2.237 1.00 88.62 105 SER A O 1
ATOM 881 N N . TYR A 1 106 ? -1.841 9.356 2.263 1.00 87.25 106 TYR A N 1
ATOM 882 C CA . TYR A 1 106 ? -2.429 9.686 0.959 1.00 87.25 106 TYR A CA 1
ATOM 883 C C . TYR A 1 106 ? -1.640 9.073 -0.214 1.00 87.25 106 TYR A C 1
ATOM 885 O O . TYR A 1 106 ? -2.093 9.103 -1.350 1.00 87.25 106 TYR A O 1
ATOM 893 N N . SER A 1 107 ? -0.451 8.529 0.057 1.00 88.62 107 SER A N 1
ATOM 894 C CA . SER A 1 107 ? 0.409 7.855 -0.912 1.00 88.62 107 SER A CA 1
ATOM 895 C C . SER A 1 107 ? 0.760 6.449 -0.400 1.00 88.62 107 SER A C 1
ATOM 897 O O . SER A 1 107 ? 1.804 6.258 0.233 1.00 88.62 107 SER A O 1
ATOM 899 N N . PRO A 1 108 ? -0.119 5.445 -0.608 1.00 88.06 108 PRO A N 1
ATOM 900 C CA . PRO A 1 108 ? 0.085 4.091 -0.086 1.00 88.06 108 PRO A CA 1
ATOM 901 C C . PRO A 1 108 ? 1.355 3.427 -0.613 1.00 88.06 108 PRO A C 1
ATOM 903 O O . PRO A 1 108 ? 2.021 2.701 0.117 1.00 88.06 108 PRO A O 1
ATOM 906 N N . LEU A 1 109 ? 1.712 3.698 -1.871 1.00 89.50 109 LEU A N 1
ATOM 907 C CA . LEU A 1 109 ? 2.902 3.125 -2.492 1.00 89.50 109 LEU A CA 1
ATOM 908 C C . LEU A 1 109 ? 4.192 3.682 -1.877 1.00 89.50 109 LEU A C 1
ATOM 910 O O . LEU A 1 109 ? 5.130 2.929 -1.634 1.00 89.50 109 LEU A O 1
ATOM 914 N N . GLU A 1 110 ? 4.229 4.976 -1.549 1.00 89.69 110 GLU A N 1
ATOM 915 C CA . GLU A 1 110 ? 5.369 5.559 -0.833 1.00 89.69 110 GLU A CA 1
ATOM 916 C C . GLU A 1 110 ? 5.443 5.063 0.611 1.00 89.69 110 GLU A C 1
ATOM 918 O O . GLU A 1 110 ? 6.534 4.778 1.098 1.00 89.69 110 GLU A O 1
ATOM 923 N N . GLN A 1 111 ? 4.299 4.883 1.280 1.00 91.62 111 GLN A N 1
ATOM 924 C CA . GLN A 1 111 ? 4.268 4.266 2.607 1.00 91.62 111 GLN A CA 1
ATOM 925 C C . GLN A 1 111 ? 4.769 2.816 2.572 1.00 91.62 111 GLN A C 1
ATOM 927 O O . GLN A 1 111 ? 5.528 2.425 3.456 1.00 91.62 111 GLN A O 1
ATOM 932 N N . LEU A 1 112 ? 4.391 2.030 1.559 1.00 92.38 112 LEU A N 1
ATOM 933 C CA . LEU A 1 112 ? 4.900 0.671 1.364 1.00 92.38 112 LEU A CA 1
ATOM 934 C C . LEU A 1 112 ? 6.411 0.678 1.107 1.00 92.38 112 LEU A C 1
ATOM 936 O O . LEU A 1 112 ? 7.131 -0.111 1.710 1.00 92.38 112 LEU A O 1
ATOM 940 N N . SER A 1 113 ? 6.893 1.588 0.258 1.00 92.62 113 SER A N 1
ATOM 941 C CA . SER A 1 113 ? 8.326 1.770 0.011 1.00 92.62 113 SER A CA 1
ATOM 942 C C . SER A 1 113 ? 9.088 2.096 1.299 1.00 92.62 113 SER A C 1
ATOM 944 O O . SER A 1 113 ? 10.098 1.457 1.593 1.00 92.62 113 SER A O 1
ATOM 946 N N . GLY A 1 114 ? 8.570 3.016 2.117 1.00 93.31 114 GLY A N 1
ATOM 947 C CA . GLY A 1 114 ? 9.137 3.328 3.430 1.00 93.31 114 GLY A CA 1
ATOM 948 C C . GLY A 1 114 ? 9.112 2.128 4.379 1.00 93.31 114 GLY A C 1
ATOM 949 O O . GLY A 1 114 ? 10.127 1.807 4.983 1.00 93.31 114 GLY A O 1
ATOM 950 N N . LEU A 1 115 ? 7.992 1.405 4.468 1.00 93.88 115 LEU A N 1
ATOM 951 C CA . LEU A 1 115 ? 7.875 0.202 5.299 1.00 93.88 115 LEU A CA 1
ATOM 952 C C . LEU A 1 115 ? 8.907 -0.863 4.906 1.00 93.88 115 LEU A C 1
ATOM 954 O O . LEU A 1 115 ? 9.540 -1.469 5.769 1.00 93.88 115 LEU A O 1
ATOM 958 N N . VAL A 1 116 ? 9.082 -1.100 3.607 1.00 93.75 116 VAL A N 1
ATOM 959 C CA . VAL A 1 116 ? 10.014 -2.113 3.106 1.00 93.75 116 VAL A CA 1
ATOM 960 C C . VAL A 1 116 ? 11.455 -1.715 3.411 1.00 93.75 116 VAL A C 1
ATOM 962 O O . VAL A 1 116 ? 12.186 -2.526 3.972 1.00 93.75 116 VAL A O 1
ATOM 965 N N . ASN A 1 117 ? 11.849 -0.477 3.101 1.00 90.44 117 ASN A N 1
ATOM 966 C CA . ASN A 1 117 ? 13.228 -0.016 3.275 1.00 90.44 117 ASN A CA 1
ATOM 967 C C . ASN A 1 117 ? 13.616 0.200 4.742 1.00 90.44 117 ASN A C 1
ATOM 969 O O . ASN A 1 117 ? 14.699 -0.211 5.144 1.00 90.44 117 ASN A O 1
ATOM 973 N N . GLU A 1 118 ? 12.738 0.804 5.539 1.00 92.62 118 GLU A N 1
ATOM 974 C CA . GLU A 1 118 ? 13.065 1.245 6.901 1.00 92.62 118 GLU A CA 1
ATOM 975 C C . GLU A 1 118 ? 12.735 0.197 7.969 1.00 92.62 118 GLU A C 1
ATOM 977 O O . GLU A 1 118 ? 13.271 0.248 9.074 1.00 92.62 118 GLU A O 1
ATOM 982 N N . VAL A 1 119 ? 11.840 -0.754 7.674 1.00 93.19 119 VAL A N 1
ATOM 983 C CA . VAL A 1 119 ? 11.380 -1.745 8.661 1.00 93.19 119 VAL A CA 1
ATOM 984 C C . VAL A 1 119 ? 11.658 -3.166 8.198 1.00 93.19 119 VAL A C 1
ATOM 986 O O . VAL A 1 119 ? 12.374 -3.892 8.882 1.00 93.19 119 VAL A O 1
ATOM 989 N N . LEU A 1 120 ? 11.124 -3.594 7.050 1.00 92.56 120 LEU A N 1
ATOM 990 C CA . LEU A 1 120 ? 11.220 -5.003 6.652 1.00 92.56 120 LEU A CA 1
ATOM 991 C C . LEU A 1 120 ? 12.655 -5.414 6.321 1.00 92.56 120 LEU A C 1
ATOM 993 O O . LEU A 1 120 ? 13.090 -6.470 6.771 1.00 92.56 120 LEU A O 1
ATOM 997 N N . VAL A 1 121 ? 13.401 -4.583 5.591 1.00 90.62 121 VAL A N 1
ATOM 998 C CA . VAL A 1 121 ? 14.802 -4.858 5.243 1.00 90.62 121 VAL A CA 1
ATOM 999 C C . VAL A 1 121 ? 15.686 -4.961 6.496 1.00 90.62 121 VAL A C 1
ATOM 1001 O O . VAL A 1 121 ? 16.345 -5.990 6.642 1.00 90.62 121 VAL A O 1
ATOM 1004 N N . PRO A 1 122 ? 15.673 -4.010 7.452 1.00 90.50 122 PRO A N 1
ATOM 1005 C CA . PRO A 1 122 ? 16.465 -4.138 8.677 1.00 90.50 122 PRO A CA 1
ATOM 1006 C C . PRO A 1 122 ? 16.023 -5.281 9.597 1.00 90.50 122 PRO A C 1
ATOM 1008 O O . PRO A 1 122 ? 16.860 -5.899 10.255 1.00 90.50 122 PRO A O 1
ATOM 1011 N N . VAL A 1 123 ? 14.719 -5.572 9.671 1.00 91.94 123 VAL A N 1
ATOM 1012 C CA . VAL A 1 123 ? 14.190 -6.610 10.570 1.00 91.94 123 VAL A CA 1
ATOM 1013 C C . VAL A 1 123 ? 14.465 -8.011 10.028 1.00 91.94 123 VAL A C 1
ATOM 1015 O O . VAL A 1 123 ? 14.911 -8.865 10.791 1.00 91.94 123 VAL A O 1
ATOM 1018 N N . LEU A 1 124 ? 14.217 -8.241 8.738 1.00 91.31 124 LEU A N 1
ATOM 1019 C CA . LEU A 1 124 ? 14.255 -9.568 8.109 1.00 91.31 124 LEU A CA 1
ATOM 1020 C C . LEU A 1 124 ? 15.535 -9.839 7.306 1.00 91.31 124 LEU A C 1
ATOM 1022 O O . LEU A 1 124 ? 15.777 -10.972 6.908 1.00 91.31 124 LEU A O 1
ATOM 1026 N N . GLY A 1 125 ? 16.326 -8.810 7.002 1.00 86.25 125 GLY A N 1
ATOM 1027 C CA . GLY A 1 125 ? 17.613 -8.951 6.316 1.00 86.25 125 GLY A CA 1
ATOM 1028 C C . GLY A 1 125 ? 18.809 -9.029 7.265 1.00 86.25 125 GLY A C 1
ATOM 1029 O O . GLY A 1 125 ? 19.912 -9.349 6.828 1.00 86.25 125 GLY A O 1
ATOM 1030 N N . ASN A 1 126 ? 18.622 -8.725 8.553 1.00 86.38 126 ASN A N 1
ATOM 1031 C CA . ASN A 1 126 ? 19.693 -8.773 9.541 1.00 86.38 126 ASN A CA 1
ATOM 1032 C C . ASN A 1 126 ? 19.829 -10.183 10.122 1.00 86.38 126 ASN A C 1
ATOM 1034 O O . ASN A 1 126 ? 19.046 -10.593 10.976 1.00 86.38 126 ASN A O 1
ATOM 1038 N N . GLU A 1 127 ? 20.894 -10.881 9.731 1.00 84.19 127 GLU A N 1
ATOM 1039 C CA . GLU A 1 127 ? 21.194 -12.247 10.173 1.00 84.19 127 GLU A CA 1
ATOM 1040 C C . GLU A 1 127 ? 21.280 -12.394 11.706 1.00 84.19 127 GLU A C 1
ATOM 1042 O O . GLU A 1 127 ? 20.993 -13.464 12.241 1.00 84.19 127 GLU A O 1
ATOM 1047 N N . LYS A 1 128 ? 21.579 -11.317 12.452 1.00 86.94 128 LYS A N 1
ATOM 1048 C CA . LYS A 1 128 ? 21.566 -11.337 13.930 1.00 86.94 128 LYS A CA 1
ATOM 1049 C C . LYS A 1 128 ? 20.168 -11.562 14.510 1.00 86.94 128 LYS A C 1
ATOM 1051 O O . LYS A 1 128 ? 20.048 -12.079 15.618 1.00 86.94 128 LYS A O 1
ATOM 1056 N N . ASN A 1 129 ? 19.118 -11.210 13.769 1.00 88.75 129 ASN A N 1
ATOM 1057 C CA . ASN A 1 129 ? 17.731 -11.447 14.168 1.00 88.75 129 ASN A CA 1
ATOM 1058 C C . ASN A 1 129 ? 17.292 -12.899 13.903 1.00 88.75 129 ASN A C 1
ATOM 1060 O O . ASN A 1 129 ? 16.217 -13.303 14.340 1.00 88.75 129 ASN A O 1
ATOM 1064 N N . HIS A 1 130 ? 18.117 -13.700 13.218 1.00 90.31 130 HIS A N 1
ATOM 1065 C CA . HIS A 1 130 ? 17.777 -15.046 12.749 1.00 90.31 130 HIS A CA 1
ATOM 1066 C C . HIS A 1 130 ? 18.276 -16.150 13.694 1.00 90.31 130 HIS A C 1
ATOM 1068 O O . HIS A 1 130 ? 18.427 -17.294 13.278 1.00 90.31 130 HIS A O 1
ATOM 1074 N N . GLY A 1 131 ? 18.543 -15.844 14.969 1.00 85.50 131 GLY A N 1
ATOM 1075 C CA . GLY A 1 131 ? 19.228 -16.764 15.891 1.00 85.50 131 GLY A CA 1
ATOM 1076 C C . GLY A 1 131 ? 18.571 -18.141 16.077 1.00 85.50 131 GLY A C 1
ATOM 1077 O O . GLY A 1 131 ? 19.260 -19.103 16.398 1.00 85.50 131 GLY A O 1
ATOM 1078 N N . THR A 1 132 ? 17.257 -18.263 15.860 1.00 91.44 132 THR A N 1
ATOM 1079 C CA . THR A 1 132 ? 16.521 -19.541 15.926 1.00 91.44 132 THR A CA 1
ATOM 1080 C C . THR A 1 132 ? 16.216 -20.144 14.555 1.00 91.44 132 THR A C 1
ATOM 1082 O O . THR A 1 132 ? 15.627 -21.223 14.475 1.00 91.44 132 THR A O 1
ATOM 1085 N N . TRP A 1 133 ? 16.564 -19.455 13.469 1.00 91.12 133 TRP A N 1
ATOM 1086 C CA . TRP A 1 133 ? 16.204 -19.867 12.120 1.00 91.12 133 TRP A CA 1
ATOM 1087 C C . TRP A 1 133 ? 17.275 -20.802 11.552 1.00 91.12 133 TRP A C 1
ATOM 1089 O O . TRP A 1 133 ? 18.469 -20.521 11.672 1.00 91.12 133 TRP A O 1
ATOM 1099 N N . PRO A 1 134 ? 16.884 -21.900 10.884 1.00 93.88 134 PRO A N 1
ATOM 1100 C CA . PRO A 1 134 ? 17.822 -22.690 10.100 1.00 93.88 134 PRO A CA 1
ATOM 1101 C C . PRO A 1 134 ? 18.520 -21.821 9.050 1.00 93.88 134 PRO A C 1
ATOM 1103 O O . PRO A 1 134 ? 17.891 -20.944 8.456 1.00 93.88 134 PRO A O 1
ATOM 1106 N N . TYR A 1 135 ? 19.791 -22.115 8.765 1.00 88.12 135 TYR A N 1
ATOM 1107 C CA . TYR A 1 135 ? 20.595 -21.359 7.795 1.00 88.12 135 TYR A CA 1
ATOM 1108 C C . TYR A 1 135 ? 19.876 -21.166 6.452 1.00 88.12 135 TYR A C 1
ATOM 1110 O O . TYR A 1 135 ? 19.772 -20.048 5.965 1.00 88.12 135 TYR A O 1
ATOM 1118 N N . VAL A 1 136 ? 19.285 -22.236 5.911 1.00 90.12 136 VAL A N 1
ATOM 1119 C CA . VAL A 1 136 ? 18.558 -22.195 4.631 1.00 90.12 136 VAL A CA 1
ATOM 1120 C C . VAL A 1 136 ? 17.395 -21.197 4.664 1.00 90.12 136 VAL A C 1
ATOM 1122 O O . VAL A 1 136 ? 17.211 -20.450 3.711 1.00 90.12 136 VAL A O 1
ATOM 1125 N N . VAL A 1 137 ? 16.648 -21.134 5.770 1.00 91.50 137 VAL A N 1
ATOM 1126 C CA . VAL A 1 137 ? 15.520 -20.199 5.936 1.00 91.50 137 VAL A CA 1
ATOM 1127 C C . VAL A 1 137 ? 16.024 -18.765 6.082 1.00 91.50 137 VAL A C 1
ATOM 1129 O O . VAL A 1 137 ? 15.472 -17.853 5.478 1.00 91.50 137 VAL A O 1
ATOM 1132 N N . SER A 1 138 ? 17.092 -18.564 6.856 1.00 90.00 138 SER A N 1
ATOM 1133 C CA . SER A 1 138 ? 17.747 -17.260 7.018 1.00 90.00 138 SER A CA 1
ATOM 1134 C C . SER A 1 138 ? 18.191 -16.682 5.671 1.00 90.00 138 SER A C 1
ATOM 1136 O O . SER A 1 138 ? 17.875 -15.533 5.348 1.00 90.00 138 SER A O 1
ATOM 1138 N N . THR A 1 139 ? 18.871 -17.490 4.856 1.00 86.00 139 THR A N 1
ATOM 1139 C CA . THR A 1 139 ? 19.319 -17.096 3.517 1.00 86.00 139 THR A CA 1
ATOM 1140 C C . THR A 1 139 ? 18.140 -16.818 2.583 1.00 86.00 139 THR A C 1
ATOM 1142 O O . THR A 1 139 ? 18.142 -15.794 1.900 1.00 86.00 139 THR A O 1
ATOM 1145 N N . ASP A 1 140 ? 17.120 -17.677 2.584 1.00 88.56 140 ASP A N 1
ATOM 1146 C CA . ASP A 1 140 ? 15.940 -17.543 1.722 1.00 88.56 140 ASP A CA 1
ATOM 1147 C C . ASP A 1 140 ? 15.131 -16.271 2.025 1.00 88.56 140 ASP A C 1
ATOM 1149 O O . ASP A 1 140 ? 14.858 -15.466 1.132 1.00 88.56 140 ASP A O 1
ATOM 1153 N N . ILE A 1 141 ? 14.838 -16.006 3.303 1.00 91.19 141 ILE A N 1
ATOM 1154 C CA . ILE A 1 141 ? 14.130 -14.790 3.727 1.00 91.19 141 ILE A CA 1
ATOM 1155 C C . ILE A 1 141 ? 14.939 -13.539 3.379 1.00 91.19 141 ILE A C 1
ATOM 1157 O O . ILE A 1 141 ? 14.383 -12.572 2.853 1.00 91.19 141 ILE A O 1
ATOM 1161 N N . SER A 1 142 ? 16.256 -13.574 3.594 1.00 87.06 142 SER A N 1
ATOM 1162 C CA . SER A 1 142 ? 17.143 -12.465 3.230 1.00 87.06 142 SER A CA 1
ATOM 1163 C C . SER A 1 142 ? 17.085 -12.165 1.730 1.00 87.06 142 SER A C 1
ATOM 1165 O O . SER A 1 142 ? 17.058 -10.998 1.334 1.00 87.06 142 SER A O 1
ATOM 1167 N N . GLN A 1 143 ? 17.028 -13.195 0.882 1.00 85.50 143 GLN A N 1
ATOM 1168 C CA . GLN A 1 143 ? 16.888 -13.026 -0.563 1.00 85.50 143 GLN A CA 1
ATOM 1169 C C . GLN A 1 143 ? 15.501 -12.489 -0.940 1.00 85.50 143 GLN A C 1
ATOM 1171 O O . GLN A 1 143 ? 15.398 -11.540 -1.721 1.00 85.50 143 GLN A O 1
ATOM 1176 N N . HIS A 1 144 ? 14.431 -13.033 -0.360 1.00 89.62 144 HIS A N 1
ATOM 1177 C CA . HIS A 1 144 ? 13.060 -12.597 -0.625 1.00 89.62 144 HIS A CA 1
ATOM 1178 C C . HIS A 1 144 ? 12.813 -11.135 -0.255 1.00 89.62 144 HIS A C 1
ATOM 1180 O O . HIS A 1 144 ? 12.148 -10.408 -0.997 1.00 89.62 144 HIS A O 1
ATOM 1186 N N . VAL A 1 145 ? 13.370 -10.679 0.862 1.00 91.12 145 VAL A N 1
ATOM 1187 C CA . VAL A 1 145 ? 13.247 -9.290 1.317 1.00 91.12 145 VAL A CA 1
ATOM 1188 C C . VAL A 1 145 ? 13.961 -8.342 0.358 1.00 91.12 145 VAL A C 1
ATOM 1190 O O . VAL A 1 145 ? 13.406 -7.304 -0.005 1.00 91.12 145 VAL A O 1
ATOM 1193 N N . LYS A 1 146 ? 15.146 -8.721 -0.133 1.00 85.94 146 LYS A N 1
ATOM 1194 C CA . LYS A 1 146 ? 15.874 -7.938 -1.139 1.00 85.94 146 LYS A CA 1
ATOM 1195 C C . LYS A 1 146 ? 15.144 -7.916 -2.486 1.00 85.94 146 LYS A C 1
ATOM 1197 O O . LYS A 1 146 ? 14.990 -6.847 -3.068 1.00 85.94 146 LYS A O 1
ATOM 1202 N N . ASN A 1 147 ? 14.594 -9.045 -2.932 1.00 87.50 147 ASN A N 1
ATOM 1203 C CA . ASN A 1 147 ? 13.750 -9.096 -4.131 1.00 87.50 147 ASN A CA 1
ATOM 1204 C C . ASN A 1 147 ? 12.499 -8.211 -3.980 1.00 87.50 147 ASN A C 1
ATOM 1206 O O . ASN A 1 147 ? 12.125 -7.496 -4.907 1.00 87.50 147 ASN A O 1
ATOM 1210 N N . THR A 1 148 ? 11.880 -8.210 -2.794 1.00 91.00 148 THR A N 1
ATOM 1211 C CA . THR A 1 148 ? 10.723 -7.357 -2.478 1.00 91.00 148 THR A CA 1
ATOM 1212 C C . THR A 1 148 ? 11.097 -5.875 -2.521 1.00 91.00 148 THR A C 1
ATOM 1214 O O . THR A 1 148 ? 10.372 -5.088 -3.129 1.00 91.00 148 THR A O 1
ATOM 1217 N N . LYS A 1 149 ? 12.249 -5.487 -1.953 1.00 90.50 149 LYS A N 1
ATOM 1218 C CA . LYS A 1 149 ? 12.807 -4.125 -2.053 1.00 90.50 149 LYS A CA 1
ATOM 1219 C C . LYS A 1 149 ? 12.960 -3.701 -3.515 1.00 90.50 149 LYS A C 1
ATOM 1221 O O . LYS A 1 149 ? 12.456 -2.644 -3.891 1.00 90.50 149 LYS A O 1
ATOM 1226 N N . SER A 1 150 ? 13.579 -4.539 -4.346 1.00 88.56 150 SER A N 1
ATOM 1227 C CA . SER A 1 150 ? 13.759 -4.266 -5.777 1.00 88.56 150 SER A CA 1
ATOM 1228 C C . SER A 1 150 ? 12.428 -4.128 -6.518 1.00 88.56 150 SER A C 1
ATOM 1230 O O . SER A 1 150 ? 12.243 -3.179 -7.278 1.00 88.56 150 SER A O 1
ATOM 1232 N N . ALA A 1 151 ? 11.465 -5.016 -6.262 1.00 89.69 151 ALA A N 1
ATOM 1233 C CA . ALA A 1 151 ? 10.143 -4.947 -6.882 1.00 89.69 151 ALA A CA 1
ATOM 1234 C C . ALA A 1 151 ? 9.400 -3.655 -6.504 1.00 89.69 151 ALA A C 1
ATOM 1236 O O . ALA A 1 151 ? 8.868 -2.961 -7.370 1.00 89.69 151 ALA A O 1
ATOM 1237 N N . VAL A 1 152 ? 9.404 -3.288 -5.221 1.00 91.94 152 VAL A N 1
ATOM 1238 C CA . VAL A 1 152 ? 8.753 -2.065 -4.730 1.00 91.94 152 VAL A CA 1
ATOM 1239 C C . VAL A 1 152 ? 9.432 -0.814 -5.288 1.00 91.94 152 VAL A C 1
ATOM 1241 O O . VAL A 1 152 ? 8.738 0.141 -5.642 1.00 91.94 152 VAL A O 1
ATOM 1244 N N . PHE A 1 153 ? 10.758 -0.826 -5.442 1.00 87.94 153 PHE A N 1
ATOM 1245 C CA . PHE A 1 153 ? 11.510 0.247 -6.093 1.00 87.94 153 PHE A CA 1
ATOM 1246 C C . PHE A 1 153 ? 11.062 0.455 -7.548 1.00 87.94 153 PHE A C 1
ATOM 1248 O O . PHE A 1 153 ? 10.685 1.569 -7.917 1.00 87.94 153 PHE A O 1
ATOM 1255 N N . VAL A 1 154 ? 10.995 -0.619 -8.344 1.00 88.06 154 VAL A N 1
ATOM 1256 C CA . VAL A 1 154 ? 10.530 -0.569 -9.742 1.00 88.06 154 VAL A CA 1
ATOM 1257 C C . VAL A 1 154 ? 9.088 -0.065 -9.833 1.00 88.06 154 VAL A C 1
ATOM 1259 O O . VAL A 1 154 ? 8.813 0.871 -10.584 1.00 88.06 154 VAL A O 1
ATOM 1262 N N . VAL A 1 155 ? 8.168 -0.628 -9.041 1.00 88.56 155 VAL A N 1
ATOM 1263 C CA . VAL A 1 155 ? 6.742 -0.248 -9.058 1.00 88.56 155 VAL A CA 1
ATOM 1264 C C . VAL A 1 155 ? 6.546 1.211 -8.634 1.00 88.56 155 VAL A C 1
ATOM 1266 O O . VAL A 1 155 ? 5.759 1.931 -9.249 1.00 88.56 155 VAL A O 1
ATOM 1269 N N . THR A 1 156 ? 7.296 1.686 -7.635 1.00 88.31 156 THR A N 1
ATOM 1270 C CA . THR A 1 156 ? 7.277 3.099 -7.212 1.00 88.31 156 THR A CA 1
ATOM 1271 C C . THR A 1 156 ? 7.741 4.027 -8.333 1.00 88.31 156 THR A C 1
ATOM 1273 O O . THR A 1 156 ? 7.150 5.088 -8.535 1.00 88.31 156 THR A O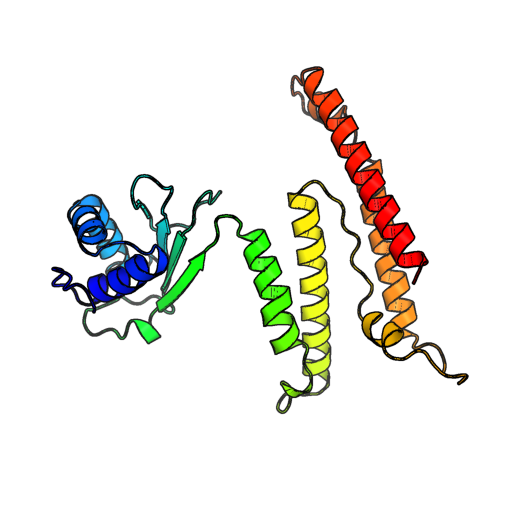 1
ATOM 1276 N N . GLY A 1 157 ? 8.764 3.624 -9.090 1.00 86.19 157 GLY A N 1
ATOM 1277 C CA . GLY A 1 157 ? 9.199 4.328 -10.293 1.00 86.19 157 GLY A CA 1
ATOM 1278 C C . GLY A 1 157 ? 8.101 4.390 -11.348 1.00 86.19 157 GLY A C 1
ATOM 1279 O O . GLY A 1 157 ? 7.735 5.478 -11.797 1.00 86.19 157 GLY A O 1
ATOM 1280 N N . GLN A 1 158 ? 7.534 3.234 -11.697 1.00 85.69 158 GLN A N 1
ATOM 1281 C CA . GLN A 1 158 ? 6.528 3.109 -12.753 1.00 85.69 158 GLN A CA 1
ATOM 1282 C C . GLN A 1 158 ? 5.278 3.936 -12.454 1.00 85.69 158 GLN A C 1
ATOM 1284 O O . GLN A 1 158 ? 4.777 4.627 -13.340 1.00 85.69 158 GLN A O 1
ATOM 1289 N N . ALA A 1 159 ? 4.822 3.943 -11.199 1.00 85.06 159 ALA A N 1
ATOM 1290 C CA . ALA A 1 159 ? 3.708 4.778 -10.753 1.00 85.06 159 ALA A CA 1
ATOM 1291 C C . ALA A 1 159 ? 3.980 6.286 -10.917 1.00 85.06 159 ALA A C 1
ATOM 1293 O O . ALA A 1 159 ? 3.047 7.065 -11.090 1.00 85.06 159 ALA A O 1
ATOM 1294 N N . LYS A 1 160 ? 5.254 6.699 -10.900 1.00 83.81 160 LYS A N 1
ATOM 1295 C CA . LYS A 1 160 ? 5.710 8.076 -11.158 1.00 83.81 160 LYS A CA 1
ATOM 1296 C C . LYS A 1 160 ? 6.087 8.320 -12.627 1.00 83.81 160 LYS A C 1
ATOM 1298 O O . LYS A 1 160 ? 6.659 9.361 -12.939 1.00 83.81 160 LYS A O 1
ATOM 1303 N N . GLY A 1 161 ? 5.809 7.368 -13.522 1.00 83.31 161 GLY A N 1
ATOM 1304 C CA . GLY A 1 161 ? 6.153 7.448 -14.945 1.00 83.31 161 GLY A CA 1
ATOM 1305 C C . GLY A 1 161 ? 7.637 7.224 -15.255 1.00 83.31 161 GLY A C 1
ATOM 1306 O O . GLY A 1 161 ? 8.070 7.519 -16.367 1.00 83.31 161 GLY A O 1
ATOM 1307 N N . LYS A 1 162 ? 8.414 6.709 -14.296 1.00 86.44 162 LYS A N 1
ATOM 1308 C CA . LYS A 1 162 ? 9.850 6.447 -14.432 1.00 86.44 162 LYS A CA 1
ATOM 1309 C C . LYS A 1 162 ? 10.141 4.950 -14.486 1.00 86.44 162 LYS A C 1
ATOM 1311 O O . LYS A 1 162 ? 9.517 4.151 -13.797 1.00 86.44 162 LYS A O 1
ATOM 1316 N N . THR A 1 163 ? 11.134 4.560 -15.262 1.00 88.50 163 THR A N 1
ATOM 1317 C CA . THR A 1 163 ? 11.671 3.202 -15.280 1.00 88.50 163 THR A CA 1
ATOM 1318 C C . THR A 1 163 ? 12.923 3.194 -14.424 1.00 88.50 163 THR A C 1
ATOM 1320 O O . THR A 1 163 ? 13.933 3.798 -14.783 1.00 88.50 163 THR A O 1
ATOM 1323 N N . LEU A 1 164 ? 12.825 2.558 -13.259 1.00 87.06 164 LEU A N 1
ATOM 1324 C CA . LEU A 1 164 ? 13.929 2.459 -12.317 1.00 87.06 164 LEU A CA 1
ATOM 1325 C C . LEU A 1 164 ? 14.601 1.091 -12.432 1.00 87.06 164 LEU A C 1
ATOM 1327 O O . LEU A 1 164 ? 13.921 0.070 -12.487 1.00 87.06 164 LEU A O 1
ATOM 1331 N N . LEU A 1 165 ? 15.928 1.081 -12.469 1.00 85.75 165 LEU A N 1
ATOM 1332 C CA . LEU A 1 165 ? 16.751 -0.109 -12.635 1.00 85.75 165 LEU A CA 1
ATOM 1333 C C . LEU A 1 165 ? 17.274 -0.546 -11.256 1.00 85.75 165 LEU A C 1
ATOM 1335 O O . LEU A 1 165 ? 18.086 0.165 -10.663 1.00 85.75 165 LEU A O 1
ATOM 1339 N N . PRO A 1 166 ? 16.788 -1.665 -10.687 1.00 83.88 166 PRO A N 1
ATOM 1340 C CA . PRO A 1 166 ? 17.231 -2.109 -9.372 1.00 83.88 166 PRO A CA 1
ATOM 1341 C C . PRO A 1 166 ? 18.663 -2.640 -9.448 1.00 83.88 166 PRO A C 1
ATOM 1343 O O . PRO A 1 166 ? 19.013 -3.324 -10.408 1.00 83.88 166 PRO A O 1
ATOM 1346 N N . LEU A 1 167 ? 19.475 -2.363 -8.427 1.00 78.38 167 LEU A N 1
ATOM 1347 C CA . LEU A 1 167 ? 20.834 -2.898 -8.334 1.00 78.38 167 LEU A CA 1
ATOM 1348 C C . LEU A 1 167 ? 20.836 -4.404 -8.007 1.00 78.38 167 LEU A C 1
ATOM 1350 O O . LEU A 1 167 ? 19.912 -4.887 -7.340 1.00 78.38 167 LEU A O 1
ATOM 1354 N N . PRO A 1 168 ? 21.874 -5.149 -8.435 1.00 69.19 168 PRO A N 1
ATOM 1355 C CA . PRO A 1 168 ? 22.000 -6.560 -8.118 1.00 69.19 168 PRO A CA 1
ATOM 1356 C C . PRO A 1 168 ? 22.138 -6.804 -6.619 1.00 69.19 168 PRO A C 1
ATOM 1358 O O . PRO A 1 168 ? 22.797 -6.079 -5.876 1.00 69.19 168 PRO A O 1
ATOM 1361 N N . VAL A 1 169 ? 21.516 -7.885 -6.174 1.00 66.56 169 VAL A N 1
ATOM 1362 C CA . VAL A 1 169 ? 21.483 -8.266 -4.770 1.00 66.56 169 VAL A CA 1
ATOM 1363 C C . VAL A 1 169 ? 22.887 -8.680 -4.317 1.00 66.56 169 VAL A C 1
ATOM 1365 O O . VAL A 1 169 ? 23.417 -9.673 -4.800 1.00 66.56 169 VAL A O 1
ATOM 1368 N N . GLY A 1 170 ? 23.489 -7.937 -3.382 1.00 59.56 170 GLY A N 1
ATOM 1369 C CA . GLY A 1 170 ? 24.822 -8.242 -2.843 1.00 59.56 170 GLY A CA 1
ATOM 1370 C C . GLY A 1 170 ? 25.974 -7.382 -3.373 1.00 59.56 170 GLY A C 1
ATOM 1371 O O . GLY A 1 170 ? 27.074 -7.507 -2.844 1.00 59.56 170 GLY A O 1
ATOM 1372 N N . THR A 1 171 ? 25.741 -6.460 -4.316 1.00 56.88 171 THR A N 1
ATOM 1373 C CA . THR A 1 171 ? 26.758 -5.456 -4.697 1.00 56.88 171 THR A CA 1
ATOM 1374 C C . THR A 1 171 ? 27.085 -4.491 -3.558 1.00 56.88 171 THR A C 1
ATOM 1376 O O . THR A 1 171 ? 28.207 -4.009 -3.489 1.00 56.88 171 THR A O 1
ATOM 1379 N N . GLU A 1 172 ? 26.163 -4.286 -2.609 1.00 54.81 172 GLU A N 1
ATOM 1380 C CA . GLU A 1 172 ? 26.389 -3.509 -1.376 1.00 54.81 172 GLU A CA 1
ATOM 1381 C C . GLU A 1 172 ? 27.616 -4.022 -0.586 1.00 54.81 172 GLU A C 1
ATOM 1383 O O . GLU A 1 172 ? 28.377 -3.223 -0.054 1.00 54.81 172 GLU A O 1
ATOM 1388 N N . ARG A 1 173 ? 27.871 -5.344 -0.585 1.00 50.28 173 ARG A N 1
ATOM 1389 C CA . ARG A 1 173 ? 29.041 -5.948 0.087 1.00 50.28 173 ARG A CA 1
ATOM 1390 C C . ARG A 1 173 ? 30.362 -5.680 -0.647 1.00 50.28 173 ARG A C 1
ATOM 1392 O O . ARG A 1 173 ? 31.405 -5.636 -0.014 1.00 50.28 173 ARG A O 1
ATOM 1399 N N . VAL A 1 174 ? 30.320 -5.487 -1.966 1.00 49.25 174 VAL A N 1
ATOM 1400 C CA . VAL A 1 174 ? 31.512 -5.241 -2.801 1.00 49.25 174 VAL A CA 1
ATOM 1401 C C . VAL A 1 174 ? 31.990 -3.788 -2.683 1.00 49.25 174 VAL A C 1
ATOM 1403 O O . VAL A 1 174 ? 33.164 -3.507 -2.893 1.00 49.25 174 VAL A O 1
ATOM 1406 N N . VAL A 1 175 ? 31.095 -2.861 -2.323 1.00 48.69 175 VAL A N 1
ATOM 1407 C CA . VAL A 1 175 ? 31.428 -1.436 -2.144 1.00 48.69 175 VAL A CA 1
ATOM 1408 C C . VAL A 1 175 ? 32.014 -1.155 -0.752 1.00 48.69 175 VAL A C 1
ATOM 1410 O O . VAL A 1 175 ? 32.826 -0.242 -0.614 1.00 48.69 175 VAL A O 1
ATOM 1413 N N . GLU A 1 176 ? 31.643 -1.932 0.274 1.00 46.03 176 GLU A N 1
ATOM 1414 C CA . GLU A 1 176 ? 32.209 -1.796 1.629 1.00 46.03 176 GLU A CA 1
ATOM 1415 C C . GLU A 1 176 ? 33.571 -2.497 1.785 1.00 46.03 176 GLU A C 1
ATOM 1417 O O . GLU A 1 176 ? 34.448 -1.962 2.464 1.00 46.03 176 GLU A O 1
ATOM 1422 N N . ASP A 1 177 ? 33.792 -3.623 1.098 1.00 43.72 177 ASP A N 1
ATOM 1423 C CA . ASP A 1 177 ? 35.069 -4.344 1.083 1.00 43.72 177 ASP A CA 1
ATOM 1424 C C . ASP A 1 177 ? 35.782 -4.151 -0.265 1.00 43.72 177 ASP A C 1
ATOM 1426 O O . ASP A 1 177 ? 35.733 -5.011 -1.145 1.00 43.72 177 ASP A O 1
ATOM 1430 N N . ALA A 1 178 ? 36.483 -3.025 -0.440 1.00 40.72 178 ALA A N 1
ATOM 1431 C CA . ALA A 1 178 ? 37.473 -2.910 -1.512 1.00 40.72 178 ALA A CA 1
ATOM 1432 C C . ALA A 1 178 ? 38.541 -4.009 -1.303 1.00 40.72 178 ALA A C 1
ATOM 1434 O O . ALA A 1 178 ? 39.279 -3.941 -0.311 1.00 40.72 178 ALA A O 1
ATOM 1435 N N . PRO A 1 179 ? 38.662 -5.027 -2.180 1.00 46.47 179 PRO A N 1
ATOM 1436 C CA . PRO A 1 179 ? 39.593 -6.111 -1.938 1.00 46.47 179 PRO A CA 1
ATOM 1437 C C . PRO A 1 179 ? 41.007 -5.592 -2.168 1.00 46.47 179 PRO A C 1
ATOM 1439 O O . PRO A 1 179 ? 41.407 -5.243 -3.280 1.00 46.47 179 PRO A O 1
ATOM 1442 N N . THR A 1 180 ? 41.778 -5.559 -1.088 1.00 50.09 180 THR A N 1
ATOM 1443 C CA . THR A 1 180 ? 43.234 -5.572 -1.155 1.00 50.09 180 THR A CA 1
ATOM 1444 C C . THR A 1 180 ? 43.622 -6.882 -1.829 1.00 50.09 180 THR A C 1
ATOM 1446 O O . THR A 1 180 ? 43.400 -7.943 -1.262 1.00 50.09 180 THR A O 1
ATOM 1449 N N . GLU A 1 181 ? 44.122 -6.785 -3.061 1.00 48.66 181 GLU A N 1
ATOM 1450 C CA . GLU A 1 181 ? 44.885 -7.796 -3.805 1.00 48.66 181 GLU A CA 1
ATOM 1451 C C . GLU A 1 181 ? 44.853 -9.223 -3.224 1.00 48.66 181 GLU A C 1
ATOM 1453 O O . GLU A 1 181 ? 45.829 -9.715 -2.657 1.00 48.66 181 GLU A O 1
ATOM 1458 N N . SER A 1 182 ? 43.742 -9.935 -3.397 1.00 45.16 182 SER A N 1
ATOM 1459 C CA . SER A 1 182 ? 43.726 -11.383 -3.229 1.00 45.16 182 SER A CA 1
ATOM 1460 C C . SER A 1 182 ? 42.979 -12.009 -4.400 1.00 45.16 182 SER A C 1
ATOM 1462 O O . SER A 1 182 ? 41.877 -11.613 -4.768 1.00 45.16 182 SER A O 1
ATOM 1464 N N . ASN A 1 183 ? 43.635 -12.975 -5.046 1.00 44.94 183 ASN A N 1
ATOM 1465 C CA . ASN A 1 183 ? 43.111 -13.796 -6.139 1.00 44.94 183 ASN A CA 1
ATOM 1466 C C . ASN A 1 183 ? 42.007 -14.752 -5.640 1.00 44.94 183 ASN A C 1
ATOM 1468 O O . ASN A 1 183 ? 42.082 -15.969 -5.833 1.00 44.94 183 ASN A O 1
ATOM 1472 N N . GLU A 1 184 ? 40.991 -14.230 -4.962 1.00 50.69 184 GLU A N 1
ATOM 1473 C CA . GLU A 1 184 ? 39.814 -14.991 -4.588 1.00 50.69 184 GLU A CA 1
ATOM 1474 C C . GLU A 1 184 ? 38.849 -14.994 -5.769 1.00 50.69 184 GLU A C 1
ATOM 1476 O O . GLU A 1 184 ? 38.481 -13.961 -6.322 1.00 50.69 184 GLU A O 1
ATOM 1481 N N . LYS A 1 185 ? 38.507 -16.203 -6.220 1.00 50.53 185 LYS A N 1
ATOM 1482 C CA . LYS A 1 185 ? 37.545 -16.453 -7.294 1.00 50.53 185 LYS A CA 1
ATOM 1483 C C . LYS A 1 185 ? 36.328 -15.557 -7.068 1.00 50.53 185 LYS A C 1
ATOM 1485 O O . LYS A 1 185 ? 35.635 -15.767 -6.077 1.00 50.53 185 LYS A O 1
ATOM 1490 N N . PHE A 1 186 ? 36.071 -14.614 -7.981 1.00 57.50 186 PHE A N 1
ATOM 1491 C CA . PHE A 1 186 ? 34.822 -13.853 -8.003 1.00 57.50 186 PHE A CA 1
ATOM 1492 C C . PHE A 1 186 ? 33.671 -14.813 -7.710 1.00 57.50 186 PHE A C 1
ATOM 1494 O O . PHE A 1 186 ? 33.540 -15.835 -8.398 1.00 57.50 186 PHE A O 1
ATOM 1501 N N . ASP A 1 187 ? 32.913 -14.541 -6.646 1.00 68.31 187 ASP A N 1
ATOM 1502 C CA . ASP A 1 187 ? 31.830 -15.419 -6.229 1.00 68.31 187 ASP A CA 1
ATOM 1503 C C . ASP A 1 187 ? 30.889 -15.581 -7.427 1.00 68.31 187 ASP A C 1
ATOM 1505 O O . ASP A 1 187 ? 30.292 -14.612 -7.905 1.00 68.31 187 ASP A O 1
ATOM 1509 N N . ARG A 1 188 ? 30.799 -16.806 -7.966 1.00 74.69 188 ARG A N 1
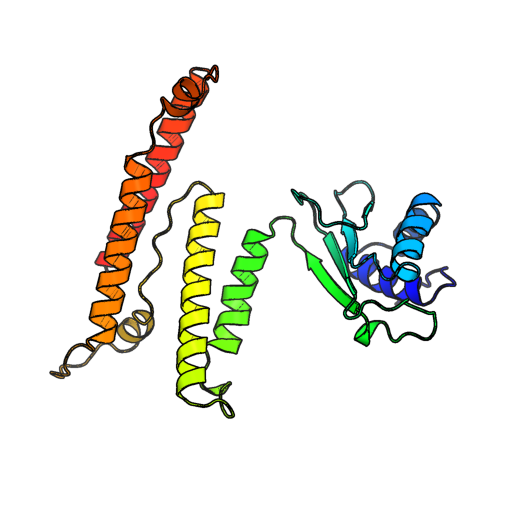ATOM 1510 C CA . ARG A 1 188 ? 29.952 -17.104 -9.132 1.00 74.69 188 ARG A CA 1
ATOM 1511 C C . ARG A 1 188 ? 28.518 -16.648 -8.886 1.00 74.69 188 ARG A C 1
ATOM 1513 O O . ARG A 1 188 ? 27.840 -16.267 -9.832 1.00 74.69 188 ARG A O 1
ATOM 1520 N N . ASN A 1 189 ? 28.082 -16.630 -7.628 1.00 71.25 189 ASN A N 1
ATOM 1521 C CA . ASN A 1 189 ? 26.763 -16.150 -7.246 1.00 71.25 189 ASN A CA 1
ATOM 1522 C C . ASN A 1 189 ? 26.592 -14.648 -7.516 1.00 71.25 189 ASN A C 1
ATOM 1524 O O . ASN A 1 189 ? 25.541 -14.244 -8.004 1.00 71.25 189 ASN A O 1
ATOM 1528 N N . ILE A 1 190 ? 27.622 -13.829 -7.270 1.00 73.88 190 ILE A N 1
ATOM 1529 C CA . ILE A 1 190 ? 27.601 -12.389 -7.572 1.00 73.88 190 ILE A CA 1
ATOM 1530 C C . ILE A 1 190 ? 27.572 -12.175 -9.085 1.00 73.88 190 ILE A C 1
ATOM 1532 O O . ILE A 1 190 ? 26.773 -11.381 -9.574 1.00 73.88 190 ILE A O 1
ATOM 1536 N N . VAL A 1 191 ? 28.387 -12.920 -9.838 1.00 80.69 191 VAL A N 1
ATOM 1537 C CA . VAL A 1 191 ? 28.404 -12.836 -11.308 1.00 80.69 191 VAL A CA 1
ATOM 1538 C C . VAL A 1 191 ? 27.030 -13.178 -11.889 1.00 80.69 191 VAL A C 1
ATOM 1540 O O . VAL A 1 191 ? 26.499 -12.409 -12.687 1.00 80.69 191 VAL A O 1
ATOM 1543 N N . HIS A 1 192 ? 26.415 -14.277 -11.446 1.00 80.19 192 HIS A N 1
ATOM 1544 C CA . HIS A 1 192 ? 25.073 -14.661 -11.889 1.00 80.19 192 HIS A CA 1
ATOM 1545 C C . HIS A 1 192 ? 23.993 -13.660 -11.459 1.00 80.19 192 HIS A C 1
ATOM 1547 O O . HIS A 1 192 ? 23.057 -13.408 -12.219 1.00 80.19 192 HIS A O 1
ATOM 1553 N N . ALA A 1 193 ? 24.114 -13.055 -10.273 1.00 79.00 193 ALA A N 1
ATOM 1554 C CA . ALA A 1 193 ? 23.197 -12.009 -9.829 1.00 79.00 193 ALA A CA 1
ATOM 1555 C C . ALA A 1 193 ? 23.293 -10.759 -10.717 1.00 79.00 193 ALA A C 1
ATOM 1557 O O . ALA A 1 193 ? 22.263 -10.226 -11.128 1.00 79.00 193 ALA A O 1
ATOM 1558 N N . ILE A 1 194 ? 24.510 -10.322 -11.062 1.00 82.25 194 ILE A N 1
ATOM 1559 C CA . ILE A 1 194 ? 24.735 -9.203 -11.989 1.00 82.25 194 ILE A CA 1
ATOM 1560 C C . ILE A 1 194 ? 24.170 -9.540 -13.369 1.00 82.25 194 ILE A C 1
ATOM 1562 O O . ILE A 1 194 ? 23.425 -8.739 -13.925 1.00 82.25 194 ILE A O 1
ATOM 1566 N N . GLU A 1 195 ? 24.474 -10.724 -13.906 1.00 85.25 195 GLU A N 1
ATOM 1567 C CA . GLU A 1 195 ? 23.979 -11.173 -15.212 1.00 85.25 195 GLU A CA 1
ATOM 1568 C C . GLU A 1 195 ? 22.446 -11.141 -15.272 1.00 85.25 195 GLU A C 1
ATOM 1570 O O . GLU A 1 195 ? 21.873 -10.562 -16.193 1.00 85.25 195 GLU A O 1
ATOM 1575 N N . THR A 1 196 ? 21.784 -11.681 -14.245 1.00 84.69 196 THR A N 1
ATOM 1576 C CA . THR A 1 196 ? 20.318 -11.685 -14.137 1.00 84.69 196 THR A CA 1
ATOM 1577 C C . THR A 1 196 ? 19.757 -10.263 -14.136 1.00 84.69 196 THR A C 1
ATOM 1579 O O . THR A 1 196 ? 18.840 -9.954 -14.893 1.00 84.69 196 THR A O 1
ATOM 1582 N N . VAL A 1 197 ? 20.340 -9.367 -13.337 1.00 84.50 197 VAL A N 1
ATOM 1583 C CA . VAL A 1 197 ? 19.874 -7.978 -13.234 1.00 84.50 197 VAL A CA 1
ATOM 1584 C C . VAL A 1 197 ? 20.107 -7.200 -14.528 1.00 84.50 197 VAL A C 1
ATOM 1586 O O . VAL A 1 197 ? 19.230 -6.449 -14.951 1.00 84.50 197 VAL A O 1
ATOM 1589 N N . VAL A 1 198 ? 21.237 -7.407 -15.206 1.00 87.31 198 VAL A N 1
ATOM 1590 C CA . VAL A 1 198 ? 21.500 -6.791 -16.513 1.00 87.31 198 VAL A CA 1
ATOM 1591 C C . VAL A 1 198 ? 20.494 -7.285 -17.552 1.00 87.31 198 VAL A C 1
ATOM 1593 O O . VAL A 1 198 ? 19.959 -6.471 -18.307 1.00 87.31 198 VAL A O 1
ATOM 1596 N N . ILE A 1 199 ? 20.174 -8.585 -17.572 1.00 88.19 199 ILE A N 1
ATOM 1597 C CA . ILE A 1 199 ? 19.120 -9.141 -18.433 1.00 88.19 199 ILE A CA 1
ATOM 1598 C C . ILE A 1 199 ? 17.780 -8.452 -18.142 1.00 88.19 199 ILE A C 1
ATOM 1600 O O . ILE A 1 199 ? 17.142 -7.946 -19.071 1.00 88.19 199 ILE A O 1
ATOM 1604 N N . ASP A 1 200 ? 17.385 -8.333 -16.875 1.00 86.12 200 ASP A N 1
ATOM 1605 C CA . ASP A 1 200 ? 16.148 -7.653 -16.480 1.00 86.12 200 ASP A CA 1
ATOM 1606 C C . ASP A 1 200 ? 16.132 -6.177 -16.901 1.00 86.12 200 ASP A C 1
ATOM 1608 O O . ASP A 1 200 ? 15.111 -5.676 -17.384 1.00 86.12 200 ASP A O 1
ATOM 1612 N N . TRP A 1 201 ? 17.262 -5.471 -16.790 1.00 89.94 201 TRP A N 1
ATOM 1613 C CA . TRP A 1 201 ? 17.396 -4.103 -17.290 1.00 89.94 201 TRP A CA 1
ATOM 1614 C C . TRP A 1 201 ? 17.174 -4.042 -18.799 1.00 89.94 201 TRP A C 1
ATOM 1616 O O . TRP A 1 201 ? 16.432 -3.176 -19.266 1.00 89.94 201 TRP A O 1
ATOM 1626 N N . THR A 1 202 ? 17.741 -4.974 -19.575 1.00 89.81 202 THR A N 1
ATOM 1627 C CA . THR A 1 202 ? 17.521 -4.999 -21.030 1.00 89.81 202 THR A CA 1
ATOM 1628 C C . THR A 1 202 ? 16.046 -5.182 -21.381 1.00 89.81 202 THR A C 1
ATOM 1630 O O . THR A 1 202 ? 15.540 -4.492 -22.271 1.00 89.81 202 THR A O 1
ATOM 1633 N N . HIS A 1 203 ? 15.327 -6.045 -20.657 1.00 89.12 203 HIS A N 1
ATOM 1634 C CA . HIS A 1 203 ? 13.893 -6.234 -20.841 1.00 89.12 203 HIS A CA 1
ATOM 1635 C C . HIS A 1 203 ? 13.113 -4.958 -20.507 1.00 89.12 203 HIS A C 1
ATOM 1637 O O . HIS A 1 203 ? 12.310 -4.510 -21.325 1.00 89.12 203 HIS A O 1
ATOM 1643 N N . GLN A 1 204 ? 13.395 -4.318 -19.369 1.00 87.31 204 GLN A N 1
ATOM 1644 C CA . GLN A 1 204 ? 12.728 -3.076 -18.967 1.00 87.31 204 GLN A CA 1
ATOM 1645 C C . GLN A 1 204 ? 12.966 -1.929 -19.957 1.00 87.31 204 GLN A C 1
ATOM 1647 O O . GLN A 1 204 ? 12.017 -1.255 -20.362 1.00 87.31 204 GLN A O 1
ATOM 1652 N N . ILE A 1 205 ? 14.211 -1.729 -20.398 1.00 89.56 205 ILE A N 1
ATOM 1653 C CA . ILE A 1 205 ? 14.566 -0.694 -21.379 1.00 89.56 205 ILE A CA 1
ATOM 1654 C C . ILE A 1 205 ? 13.872 -0.976 -22.713 1.00 89.56 205 ILE A C 1
ATOM 1656 O O . ILE A 1 205 ? 13.308 -0.068 -23.328 1.00 89.56 205 ILE A O 1
ATOM 1660 N N . ARG A 1 206 ? 13.846 -2.240 -23.151 1.00 90.25 206 ARG A N 1
ATOM 1661 C CA . ARG A 1 206 ? 13.163 -2.636 -24.386 1.00 90.25 206 ARG A CA 1
ATOM 1662 C C . ARG A 1 206 ? 11.671 -2.311 -24.342 1.00 90.25 206 ARG A C 1
ATOM 1664 O O . ARG A 1 206 ? 11.148 -1.811 -25.336 1.00 90.25 206 ARG A O 1
ATOM 1671 N N . GLU A 1 207 ? 10.995 -2.550 -23.222 1.00 89.12 207 GLU A N 1
ATOM 1672 C CA . GLU A 1 207 ? 9.578 -2.202 -23.069 1.00 89.12 207 GLU A CA 1
ATOM 1673 C C . GLU A 1 207 ? 9.339 -0.687 -23.133 1.00 89.12 207 GLU A C 1
ATOM 1675 O O . GLU A 1 207 ? 8.371 -0.245 -23.747 1.00 89.12 207 GLU A O 1
ATOM 1680 N N . VAL A 1 208 ? 10.248 0.137 -22.599 1.00 89.12 208 VAL A N 1
ATOM 1681 C CA . VAL A 1 208 ? 10.174 1.604 -22.741 1.00 89.12 208 VAL A CA 1
ATOM 1682 C C . VAL A 1 208 ? 10.349 2.038 -24.194 1.00 89.12 208 VAL A C 1
ATOM 1684 O O . VAL A 1 208 ? 9.606 2.896 -24.677 1.00 89.12 208 VAL A O 1
ATOM 1687 N N . LEU A 1 209 ? 11.311 1.448 -24.904 1.00 90.12 209 LEU A N 1
ATOM 1688 C CA . LEU A 1 209 ? 11.585 1.780 -26.302 1.00 90.12 209 LEU A CA 1
ATOM 1689 C C . LEU A 1 209 ? 10.408 1.423 -27.216 1.00 90.12 209 LEU A C 1
ATOM 1691 O O . LEU A 1 209 ? 10.075 2.223 -28.093 1.00 90.12 209 LEU A O 1
ATOM 1695 N N . LYS A 1 210 ? 9.749 0.284 -26.962 1.00 91.12 210 LYS A N 1
ATOM 1696 C CA . LYS A 1 210 ? 8.573 -0.198 -27.703 1.00 91.12 210 LYS A CA 1
ATOM 1697 C C . LYS A 1 210 ? 7.320 0.663 -27.546 1.00 91.12 210 LYS A C 1
ATOM 1699 O O . LYS A 1 210 ? 6.424 0.529 -28.372 1.00 91.12 210 LYS A O 1
ATOM 1704 N N . LYS A 1 211 ? 7.221 1.509 -26.511 1.00 88.19 211 LYS A N 1
ATOM 1705 C CA . LYS A 1 211 ? 6.057 2.394 -26.339 1.00 88.19 211 LYS A CA 1
ATOM 1706 C C . LYS A 1 211 ? 5.897 3.281 -27.568 1.00 88.19 211 LYS A C 1
ATOM 1708 O O . LYS A 1 211 ? 6.848 3.967 -27.956 1.00 88.19 211 LYS A O 1
ATOM 1713 N N . ASP A 1 212 ? 4.694 3.295 -28.121 1.00 88.19 212 ASP A N 1
ATOM 1714 C CA . ASP A 1 212 ? 4.347 4.003 -29.350 1.00 88.19 212 ASP A CA 1
ATOM 1715 C C . ASP A 1 212 ? 3.279 5.066 -29.058 1.00 88.19 212 ASP A C 1
ATOM 1717 O O . ASP A 1 212 ? 2.301 4.787 -28.361 1.00 88.19 212 ASP A O 1
ATOM 1721 N N . SER A 1 213 ? 3.470 6.282 -29.581 1.00 89.50 213 SER A N 1
ATOM 1722 C CA . SER A 1 213 ? 2.512 7.383 -29.428 1.00 89.50 213 SER A CA 1
ATOM 1723 C C . SER A 1 213 ? 1.187 7.085 -30.126 1.00 89.50 213 SER A C 1
ATOM 1725 O O . SER A 1 213 ? 0.161 7.644 -29.743 1.00 89.50 213 SER A O 1
ATOM 1727 N N . ALA A 1 214 ? 1.183 6.178 -31.110 1.00 87.44 214 ALA A N 1
ATOM 1728 C CA . ALA A 1 214 ? -0.012 5.776 -31.838 1.00 87.44 214 ALA A CA 1
ATOM 1729 C C . ALA A 1 214 ? -0.925 4.809 -31.060 1.00 87.44 214 ALA A C 1
ATOM 1731 O O . ALA A 1 214 ? -2.047 4.577 -31.501 1.00 87.44 214 ALA A O 1
ATOM 1732 N N . GLN A 1 215 ? -0.506 4.257 -29.910 1.00 88.50 215 GLN A N 1
ATOM 1733 C CA . GLN A 1 215 ? -1.314 3.274 -29.166 1.00 88.50 215 GLN A CA 1
ATOM 1734 C C . GLN A 1 215 ? -2.753 3.732 -28.866 1.00 88.50 215 GLN A C 1
ATOM 1736 O O . GLN A 1 215 ? -3.669 2.987 -29.212 1.00 88.50 215 GLN A O 1
ATOM 1741 N N . PRO A 1 216 ? -3.007 4.948 -28.340 1.00 87.12 216 PRO A N 1
ATOM 1742 C CA . PRO A 1 216 ? -4.373 5.418 -28.106 1.00 87.12 216 PRO A CA 1
ATOM 1743 C C . PRO A 1 216 ? -5.221 5.447 -29.385 1.00 87.12 216 PRO A C 1
ATOM 1745 O O . PRO A 1 216 ? -6.407 5.136 -29.354 1.00 87.12 216 PRO A O 1
ATOM 1748 N N . LEU A 1 217 ? -4.609 5.787 -30.523 1.00 87.44 217 LEU A N 1
ATOM 1749 C CA . LEU A 1 217 ? -5.283 5.795 -31.819 1.00 87.44 217 LEU A CA 1
ATOM 1750 C C . LEU A 1 217 ? -5.625 4.368 -32.281 1.00 87.44 217 LEU A C 1
ATOM 1752 O O . LEU A 1 217 ? -6.726 4.129 -32.771 1.00 87.44 217 LEU A O 1
ATOM 1756 N N . LEU A 1 218 ? -4.707 3.413 -32.091 1.00 89.00 218 LEU A N 1
ATOM 1757 C CA . LEU A 1 218 ? -4.920 1.993 -32.403 1.00 89.00 218 LEU A CA 1
ATOM 1758 C C . LEU A 1 218 ? -6.000 1.353 -31.516 1.00 89.00 218 LEU A C 1
ATOM 1760 O O . LEU A 1 218 ? -6.704 0.450 -31.960 1.00 89.00 218 LEU A O 1
ATOM 1764 N N . GLU A 1 219 ? -6.164 1.846 -30.289 1.00 90.75 219 GLU A N 1
ATOM 1765 C CA . GLU A 1 219 ? -7.222 1.451 -29.350 1.00 90.75 219 GLU A CA 1
ATOM 1766 C C . GLU A 1 219 ? -8.584 2.106 -29.659 1.00 90.75 219 GLU A C 1
ATOM 1768 O O . GLU A 1 219 ? -9.562 1.881 -28.946 1.00 90.75 219 GLU A O 1
ATOM 1773 N N . GLY A 1 220 ? -8.676 2.899 -30.734 1.00 87.56 220 GLY A N 1
ATOM 1774 C CA . GLY A 1 220 ? -9.909 3.565 -31.157 1.00 87.56 220 GLY A CA 1
ATOM 1775 C C . GLY A 1 220 ? -10.260 4.809 -30.338 1.00 87.56 220 GLY A C 1
ATOM 1776 O O . GLY A 1 220 ? -11.399 5.280 -30.395 1.00 87.56 220 GLY A O 1
ATOM 1777 N N . LEU A 1 221 ? -9.309 5.351 -29.571 1.00 89.50 221 LEU A N 1
ATOM 1778 C CA . LEU A 1 221 ? -9.464 6.637 -28.895 1.00 89.50 221 LEU A CA 1
ATOM 1779 C C . LEU A 1 221 ? -9.224 7.789 -29.880 1.00 89.50 221 LEU A C 1
ATOM 1781 O O . LEU A 1 221 ? -8.614 7.627 -30.935 1.00 89.50 221 LEU A O 1
ATOM 1785 N N . ASN A 1 222 ? -9.672 8.986 -29.498 1.00 88.81 222 ASN A N 1
ATOM 1786 C CA . ASN A 1 222 ? -9.475 10.216 -30.266 1.00 88.81 222 ASN A CA 1
ATOM 1787 C C . ASN A 1 222 ? -8.482 11.141 -29.535 1.00 88.81 222 ASN A C 1
ATOM 1789 O O . ASN A 1 222 ? -8.915 12.110 -28.902 1.00 88.81 222 ASN A O 1
ATOM 1793 N N . PRO A 1 223 ? -7.168 10.832 -29.532 1.00 88.75 223 PRO A N 1
ATOM 1794 C CA . PRO A 1 223 ? -6.179 11.659 -28.852 1.00 88.75 223 PRO A CA 1
ATOM 1795 C C . PRO A 1 223 ? -6.072 13.037 -29.516 1.00 88.75 223 PRO A C 1
ATOM 1797 O O . PRO A 1 223 ? -6.139 13.171 -30.737 1.00 88.75 223 PRO A O 1
ATOM 1800 N N . THR A 1 224 ? -5.887 14.079 -28.708 1.00 91.56 224 THR A N 1
ATOM 1801 C CA . THR A 1 224 ? -5.589 15.426 -29.213 1.00 91.56 224 THR A CA 1
ATOM 1802 C C . THR A 1 224 ? -4.083 15.573 -29.463 1.00 91.56 224 THR A C 1
ATOM 1804 O O . THR A 1 224 ? -3.298 14.830 -28.869 1.00 91.56 224 THR A O 1
ATOM 1807 N N . PRO A 1 225 ? -3.629 16.566 -30.255 1.00 90.38 225 PRO A N 1
ATOM 1808 C CA . PRO A 1 225 ? -2.195 16.819 -30.452 1.00 90.38 225 PRO A CA 1
ATOM 1809 C C . PRO A 1 225 ? -1.409 17.023 -29.146 1.00 90.38 225 PRO A C 1
ATOM 1811 O O . PRO A 1 225 ? -0.214 16.748 -29.077 1.00 90.38 225 PRO A O 1
ATOM 1814 N N . PHE A 1 226 ? -2.082 17.474 -28.082 1.00 91.56 226 PHE A N 1
ATOM 1815 C CA . PHE A 1 226 ? -1.474 17.630 -26.763 1.00 91.56 226 PHE A CA 1
ATOM 1816 C C . PHE A 1 226 ? -1.015 16.291 -26.161 1.00 91.56 226 PHE A C 1
ATOM 1818 O O . PHE A 1 226 ? 0.038 16.244 -25.530 1.00 91.56 226 PHE A O 1
ATOM 1825 N N . VAL A 1 227 ? -1.753 15.202 -26.407 1.00 90.12 227 VAL A N 1
ATOM 1826 C CA . VAL A 1 227 ? -1.407 13.850 -25.934 1.00 90.12 227 VAL A CA 1
ATOM 1827 C C . VAL A 1 227 ? -0.085 13.381 -26.542 1.00 90.12 227 VAL A C 1
ATOM 1829 O O . VAL A 1 227 ? 0.735 12.785 -25.849 1.00 90.12 227 VAL A O 1
ATOM 1832 N N . GLU A 1 228 ? 0.162 13.688 -27.817 1.00 91.31 228 GLU A N 1
ATOM 1833 C CA . GLU A 1 228 ? 1.416 13.331 -28.487 1.00 91.31 228 GLU A CA 1
ATOM 1834 C C . GLU A 1 228 ? 2.607 14.127 -27.934 1.00 91.31 228 GLU A C 1
ATOM 1836 O O . GLU A 1 228 ? 3.665 13.557 -27.657 1.00 91.31 228 GLU A O 1
ATOM 1841 N N . ILE A 1 229 ? 2.427 15.430 -27.695 1.00 92.38 229 ILE A N 1
ATOM 1842 C CA . ILE A 1 229 ? 3.455 16.277 -27.070 1.00 92.38 229 ILE A CA 1
ATOM 1843 C C . ILE A 1 229 ? 3.796 15.758 -25.666 1.00 92.38 229 ILE A C 1
ATOM 1845 O O . ILE A 1 229 ? 4.972 15.630 -25.316 1.00 92.38 229 ILE A O 1
ATOM 1849 N N . GLU A 1 230 ? 2.781 15.440 -24.862 1.00 91.88 230 GLU A N 1
ATOM 1850 C CA . GLU A 1 230 ? 2.960 14.895 -23.516 1.00 91.88 230 GLU A CA 1
ATOM 1851 C C . GLU A 1 230 ? 3.647 13.523 -23.543 1.00 91.88 230 GLU A C 1
ATOM 1853 O O . GLU A 1 230 ? 4.571 13.285 -22.762 1.00 91.88 230 GLU A O 1
ATOM 1858 N N . PHE A 1 231 ? 3.272 12.650 -24.481 1.00 92.19 231 PHE A N 1
ATOM 1859 C CA . PHE A 1 231 ? 3.921 11.357 -24.682 1.00 92.19 231 PHE A CA 1
ATOM 1860 C C . PHE A 1 231 ? 5.425 11.512 -24.931 1.00 92.19 231 PHE A C 1
ATOM 1862 O O . PHE A 1 231 ? 6.227 10.888 -24.232 1.00 92.19 231 PHE A O 1
ATOM 1869 N N . TRP A 1 232 ? 5.824 12.355 -25.890 1.00 94.19 232 TRP A N 1
ATOM 1870 C CA . TRP A 1 232 ? 7.237 12.534 -26.233 1.00 94.19 232 TRP A CA 1
ATOM 1871 C C . TRP A 1 232 ? 8.029 13.188 -25.106 1.00 94.19 232 TRP A C 1
ATOM 1873 O O . TRP A 1 232 ? 9.151 12.763 -24.831 1.00 94.19 232 TRP A O 1
ATOM 1883 N N . LYS A 1 233 ? 7.432 14.151 -24.396 1.00 93.00 233 LYS A N 1
ATOM 1884 C CA . LYS A 1 233 ? 8.035 14.753 -23.203 1.00 93.00 233 LYS A CA 1
ATOM 1885 C C . LYS A 1 233 ? 8.290 13.703 -22.119 1.00 93.00 233 LYS A C 1
ATOM 1887 O O . LYS A 1 233 ? 9.411 13.591 -21.630 1.00 93.00 233 LYS A O 1
ATOM 1892 N N . ASN A 1 234 ? 7.283 12.895 -21.788 1.00 90.94 234 ASN A N 1
ATOM 1893 C CA . ASN A 1 234 ? 7.400 11.843 -20.778 1.00 90.94 234 ASN A CA 1
ATOM 1894 C C . ASN A 1 234 ? 8.399 10.757 -21.200 1.00 90.94 234 ASN A C 1
ATOM 1896 O O . ASN A 1 234 ? 9.201 10.307 -20.381 1.00 90.94 234 ASN A O 1
ATOM 1900 N N . LYS A 1 235 ? 8.399 10.358 -22.481 1.00 91.38 235 LYS A N 1
ATOM 1901 C CA . LYS A 1 235 ? 9.351 9.377 -23.021 1.00 91.38 235 LYS A CA 1
ATOM 1902 C C . LYS A 1 235 ? 10.786 9.900 -22.955 1.00 91.38 235 LYS A C 1
ATOM 1904 O O . LYS A 1 235 ? 11.660 9.153 -22.528 1.00 91.38 235 LYS A O 1
ATOM 1909 N N . ALA A 1 236 ? 11.021 11.165 -23.308 1.00 92.19 236 ALA A N 1
ATOM 1910 C CA . ALA A 1 236 ? 12.337 11.795 -23.215 1.00 92.19 236 ALA A CA 1
ATOM 1911 C C . ALA A 1 236 ? 12.848 11.839 -21.767 1.00 92.19 236 ALA A C 1
ATOM 1913 O O . ALA A 1 236 ? 13.924 11.314 -21.496 1.00 92.19 236 ALA A O 1
ATOM 1914 N N . THR A 1 237 ? 12.050 12.357 -20.823 1.00 91.94 237 THR A N 1
ATOM 1915 C CA . THR A 1 237 ? 12.421 12.400 -19.396 1.00 91.94 237 THR A CA 1
ATOM 1916 C C . THR A 1 237 ? 12.678 11.006 -18.821 1.00 91.94 237 THR A C 1
ATOM 1918 O O . THR A 1 237 ? 13.592 10.822 -18.020 1.00 91.94 237 THR A O 1
ATOM 1921 N N . ASN A 1 238 ? 11.894 10.001 -19.224 1.00 91.38 238 ASN A N 1
ATOM 1922 C CA . ASN A 1 238 ? 12.118 8.633 -18.769 1.00 91.38 238 ASN A CA 1
ATOM 1923 C C . ASN A 1 238 ? 13.428 8.048 -19.326 1.00 91.38 238 ASN A C 1
ATOM 1925 O O . ASN A 1 238 ? 14.182 7.428 -18.584 1.00 91.38 238 ASN A O 1
ATOM 1929 N N . LEU A 1 239 ? 13.722 8.259 -20.613 1.00 92.06 239 LEU A N 1
ATOM 1930 C CA . LEU A 1 239 ? 14.965 7.788 -21.235 1.00 92.06 239 LEU A CA 1
ATOM 1931 C C . LEU A 1 239 ? 16.205 8.480 -20.658 1.00 92.06 239 LEU A C 1
ATOM 1933 O O . LEU A 1 239 ? 17.208 7.810 -20.432 1.00 92.06 239 LEU A O 1
ATOM 1937 N N . GLU A 1 240 ? 16.128 9.779 -20.374 1.00 90.69 240 GLU A N 1
ATOM 1938 C CA . GLU A 1 240 ? 17.186 10.525 -19.684 1.00 90.69 240 GLU A CA 1
ATOM 1939 C C . GLU A 1 240 ? 17.440 9.948 -18.283 1.00 90.69 240 GLU A C 1
ATOM 1941 O O . GLU A 1 240 ? 18.573 9.625 -17.940 1.00 90.69 240 GLU A O 1
ATOM 1946 N N . CYS A 1 241 ? 16.376 9.674 -17.522 1.00 89.06 241 CYS A N 1
ATOM 1947 C CA . CYS A 1 241 ? 16.485 9.041 -16.208 1.00 89.06 241 CYS A CA 1
ATOM 1948 C C . CYS A 1 241 ? 17.092 7.626 -16.273 1.00 89.06 241 CYS A C 1
ATOM 1950 O O . CYS A 1 241 ? 17.862 7.243 -15.394 1.00 89.06 241 CYS A O 1
ATOM 1952 N N . ILE A 1 242 ? 16.759 6.828 -17.293 1.00 89.56 242 ILE A N 1
ATOM 1953 C CA . ILE A 1 242 ? 17.388 5.516 -17.519 1.00 89.56 242 ILE A CA 1
ATOM 1954 C C . ILE A 1 242 ? 18.877 5.691 -17.833 1.00 89.56 242 ILE A C 1
ATOM 1956 O O . ILE A 1 242 ? 19.704 4.969 -17.283 1.00 89.56 242 ILE A O 1
ATOM 1960 N N . TYR A 1 243 ? 19.223 6.644 -18.700 1.00 89.44 243 TYR A N 1
ATOM 1961 C CA . TYR A 1 243 ? 20.604 6.916 -19.090 1.00 89.44 243 TYR A CA 1
ATOM 1962 C C . TYR A 1 243 ? 21.471 7.310 -17.886 1.00 89.44 243 TYR A C 1
ATOM 1964 O O . TYR A 1 243 ? 22.539 6.732 -17.691 1.00 89.44 243 TYR A O 1
ATOM 1972 N N . GLU A 1 244 ? 20.982 8.212 -17.032 1.00 88.44 244 GLU A N 1
ATOM 1973 C CA . GLU A 1 244 ? 21.655 8.596 -15.786 1.00 88.44 244 GLU A CA 1
ATOM 1974 C C . GLU A 1 244 ? 21.862 7.404 -14.845 1.00 88.44 244 GLU A C 1
ATOM 1976 O O . GLU A 1 244 ? 22.958 7.216 -14.321 1.00 88.44 244 GLU A O 1
ATOM 1981 N N . GLN A 1 245 ? 20.839 6.563 -14.656 1.00 88.94 245 GLN A N 1
ATOM 1982 C CA . GLN A 1 245 ? 20.945 5.367 -13.812 1.00 88.94 245 GLN A CA 1
ATOM 1983 C C . GLN A 1 245 ? 22.010 4.396 -14.326 1.00 88.94 245 GLN A C 1
ATOM 1985 O O . GLN A 1 245 ? 22.811 3.892 -13.542 1.00 88.94 245 GLN A O 1
ATOM 1990 N N . VAL A 1 246 ? 22.041 4.155 -15.638 1.00 85.81 246 VAL A N 1
ATOM 1991 C CA . VAL A 1 246 ? 23.036 3.286 -16.274 1.00 85.81 246 VAL A CA 1
ATOM 1992 C C . VAL A 1 246 ? 24.443 3.862 -16.099 1.00 85.81 246 VAL A C 1
ATOM 1994 O O . VAL A 1 246 ? 25.340 3.136 -15.679 1.00 85.81 246 VAL A O 1
ATOM 1997 N N . LEU A 1 247 ? 24.638 5.162 -16.347 1.00 84.81 247 LEU A N 1
ATOM 1998 C CA . LEU A 1 247 ? 25.930 5.822 -16.136 1.00 84.81 247 LEU A CA 1
ATOM 1999 C C . LEU A 1 247 ? 26.412 5.701 -14.691 1.00 84.81 247 LEU A C 1
ATOM 2001 O O . LEU A 1 247 ? 27.576 5.380 -14.465 1.00 84.81 247 LEU A O 1
ATOM 2005 N N . LEU A 1 248 ? 25.525 5.931 -13.721 1.00 78.94 248 LEU A N 1
ATOM 2006 C CA . LEU A 1 248 ? 25.852 5.806 -12.302 1.00 78.94 248 LEU A CA 1
ATOM 2007 C C . LEU A 1 248 ? 26.250 4.372 -11.938 1.00 78.94 248 LEU A C 1
ATOM 2009 O O . LEU A 1 248 ? 27.225 4.189 -11.221 1.00 78.94 248 LEU A O 1
ATOM 2013 N N . CYS A 1 249 ? 25.557 3.360 -12.471 1.00 71.88 249 CYS A N 1
ATOM 2014 C CA . CYS A 1 249 ? 25.881 1.953 -12.214 1.00 71.88 249 CYS A CA 1
ATOM 2015 C C . CYS A 1 249 ? 27.242 1.523 -12.782 1.00 71.88 249 CYS A C 1
ATOM 2017 O O . CYS A 1 249 ? 27.860 0.626 -12.223 1.00 71.88 249 CYS A O 1
ATOM 2019 N N . PHE A 1 250 ? 27.695 2.134 -13.881 1.00 67.19 250 PHE A N 1
ATOM 2020 C CA . PHE A 1 250 ? 28.988 1.838 -14.515 1.00 67.19 250 PHE A CA 1
ATOM 2021 C C . PHE A 1 250 ? 30.135 2.750 -14.050 1.00 67.19 250 PHE A C 1
ATOM 2023 O O . PHE A 1 250 ? 31.271 2.559 -14.478 1.00 67.19 250 PHE A O 1
ATOM 2030 N N . SER A 1 251 ? 29.844 3.751 -13.215 1.00 56.47 251 SER A N 1
ATOM 2031 C CA . SER A 1 251 ? 30.847 4.662 -12.639 1.00 56.47 251 SER A CA 1
ATOM 2032 C C . SER A 1 251 ? 31.283 4.261 -11.221 1.00 56.47 251 SER A C 1
ATOM 2034 O O . SER A 1 251 ? 32.121 4.947 -10.637 1.00 56.47 251 SER A O 1
ATOM 2036 N N . ILE A 1 252 ? 30.694 3.193 -10.674 1.00 47.12 252 ILE A N 1
ATOM 2037 C CA . ILE A 1 252 ? 31.051 2.529 -9.409 1.00 47.12 252 ILE A CA 1
ATOM 2038 C C . ILE A 1 252 ? 31.930 1.326 -9.748 1.00 47.12 252 ILE A C 1
ATOM 2040 O O . ILE A 1 252 ? 32.938 1.129 -9.037 1.00 47.12 252 ILE A O 1
#

Foldseek 3Di:
DPDDAPDPQPVVVVVLVVVCVQVVHDNVQVVVVCVDPVNVVQVVCCQAALVQFKKKWWCPPPHIDIDSDDDPQQQTKMKMKGFPHSDHRDSPDDSVVGIDIDIAGSCNLVVVLCCLVVPVQVCLLDVVNCVPPDPVVSVVSNVVSLVVNQVSQQVVQVVVLAGDQDDFDPVVVCVVCVDDDDPDPDDVVSVVSRVVSVVVLVVSVVVLVPDDLCVCVVVVHDDDPVSSVVSVVSSVVRVVVSVVNVVVVVVD

Radius of gyration: 25.16 Å; Cα contacts (8 Å, |Δi|>4): 241; chains: 1; bounding box: 72×42×62 Å